Protein AF-A0A6H1WRU4-F1 (afdb_monomer)

Radius of gyration: 19.94 Å; Cα contacts (8 Å, |Δi|>4): 200; chains: 1; bounding box: 62×53×52 Å

Mean predicted aligned error: 9.1 Å

pLDDT: mean 79.12, std 14.61, range [34.59, 95.62]

Secondary structure (DSSP, 8-state):
-----HHHHHHHHHHHTHHHHHHTTS-HHHHHHHHHHHHHHHHHHHHHHHHTTSS---HHHHHHHHHHHHHHHHHHHHHHHHTTSS-HHHHHHHHHHHHHHHHHHHTT------THHHHHHHHHHHHHHHHHHHHHHS-HHHHHHHHHHHHHHHHHHHHHHHHHHHHHHHTT--HHHHHHHHHHHHHHHHHHHHGGG-STTTHHHHHIIIIIHHHHHHHHHHTTS-S-S------------

Nearest PDB structures (foldseek):
  5oge-assembly3_C  TM=2.142E-01  e=5.888E+00  Saccharomyces cerevisiae S288C
  5oge-assembly1_A  TM=2.089E-01  e=6.445E+00  Saccharomyces cerevisiae S288C

Solvent-accessible surface area (backbone atoms only — not comparable to full-atom values): 13458 Å² total; per-residue (Å²): 133,88,78,84,48,60,47,61,54,54,53,50,43,60,70,50,54,59,50,36,60,61,27,58,79,50,58,62,69,34,37,52,47,18,40,51,52,47,50,50,53,53,52,50,50,59,51,40,61,57,49,48,77,77,46,88,68,50,77,65,43,68,54,48,48,69,29,46,53,50,28,44,58,46,46,49,53,54,47,32,32,73,73,61,44,32,55,59,67,33,50,52,53,39,50,52,48,56,51,52,56,48,52,47,52,53,75,70,55,90,68,84,90,58,72,57,59,55,54,40,50,54,48,47,58,52,43,53,41,51,34,56,48,28,61,60,77,42,58,66,68,62,17,30,55,50,17,34,52,50,35,45,52,46,23,50,46,44,50,64,50,38,48,64,53,49,56,63,58,56,58,87,58,48,73,70,53,51,49,53,51,52,62,69,44,45,64,58,53,50,32,58,68,45,42,87,72,31,74,94,53,40,65,56,34,47,51,43,58,32,45,52,56,34,49,54,49,46,55,45,54,57,75,67,53,74,93,62,97,76,86,85,84,78,84,73,75,79,83,89,135

Organism: NCBI:txid2047767

Foldseek 3Di:
DPPPALLVLLVVLLVCLCQLLVLLVDALVSLVVSLVSLVVNVVSLVVSVVVVVVDPHDPVSVLSNVLSLQLNLLLLLLSCVVVLLEDLVLSLLLLLLVLLLLVLVLPPDDADDDPLVVVLSVLSSVLSSVLSVCVNPHDSVVSNVSRHVSSNVSSVSSVVVSVSSCVRSVPPDDPVNVVVSVVSCVQLVVLSVCCVVQDPNNVVSSVCSSPVRSVVSSVSVVVPPDPDPDDDDPPDDDDDD

Sequence (241 aa):
MFRVTPNRLTFLRVLLLPLPCVLLYGGPEMKLTAVGVGSFLGLTDYLDGWLARRTRPSRLGTLLDPVADKVFVTAIYLLMVHLRYLSYLPVALILLREILVGSLRGSGRRLSVWPLARVKTAFQMAGAGLVILAFVFFDPERAWSFGSLVAWLAAALTWLSAWPYLREGLRGLSAKEALRLGIGLLPAVILLALFPSSQAFWWLPYGGLVFYFPLTLLASLLRRLPDSPDGPGVVSGPEDC

InterPro domains:
  IPR000462 CDP-alcohol phosphatidyltransferase [PF01066] (4-159)
  IPR043130 CDP-alcohol phosphatidyltransferase, transmembrane domain [G3DSA:1.20.120.1760] (1-172)
  IPR048254 CDP-alcohol phosphatidyltransferase, conserved site [PS00379] (48-69)
  IPR050324 CDP-alcohol phosphatidyltransferase class-I [PTHR14269] (5-168)

Structure (mmCIF, N/CA/C/O backbone):
data_AF-A0A6H1WRU4-F1
#
_entry.id   AF-A0A6H1WRU4-F1
#
loop_
_atom_site.group_PDB
_atom_site.id
_atom_site.type_symbol
_atom_site.label_atom_id
_atom_site.label_alt_id
_atom_site.label_comp_id
_atom_site.label_asym_id
_atom_site.label_entity_id
_atom_site.label_seq_id
_atom_site.pdbx_PDB_ins_code
_atom_site.Cartn_x
_atom_site.Cartn_y
_atom_site.Cartn_z
_atom_site.occupancy
_atom_site.B_iso_or_equiv
_atom_site.auth_seq_id
_atom_site.auth_comp_id
_atom_site.auth_asym_id
_atom_site.auth_atom_id
_atom_site.pdbx_PDB_model_num
ATOM 1 N N . MET A 1 1 ? -29.012 8.010 -18.527 1.00 34.59 1 MET A N 1
ATOM 2 C CA . MET A 1 1 ? -28.484 8.970 -17.529 1.00 34.59 1 MET A CA 1
ATOM 3 C C . MET A 1 1 ? -27.708 8.191 -16.464 1.00 34.59 1 MET A C 1
ATOM 5 O O . MET A 1 1 ? -28.303 7.684 -15.521 1.00 34.59 1 MET A O 1
ATOM 9 N N . PHE A 1 2 ? -26.399 7.986 -16.653 1.00 36.06 2 PHE A N 1
ATOM 10 C CA . PHE A 1 2 ? -25.566 7.233 -15.707 1.0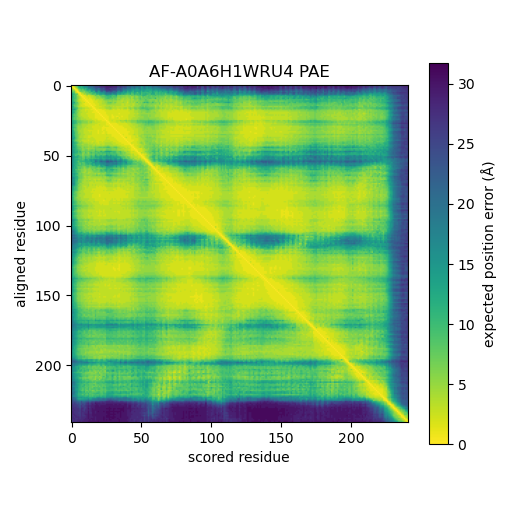0 36.06 2 PHE A CA 1
ATOM 11 C C . PHE A 1 2 ? -25.339 8.072 -14.445 1.00 36.06 2 PHE A C 1
ATOM 13 O O . PHE A 1 2 ? -24.403 8.861 -14.373 1.00 36.06 2 PHE A O 1
ATOM 20 N N . ARG A 1 3 ? -26.213 7.936 -13.441 1.00 38.47 3 ARG A N 1
ATOM 21 C CA . ARG A 1 3 ? -25.919 8.454 -12.100 1.00 38.47 3 ARG A CA 1
ATOM 22 C C . ARG A 1 3 ? -24.821 7.582 -11.502 1.00 38.47 3 ARG A C 1
ATOM 24 O O . ARG A 1 3 ? -25.066 6.467 -11.046 1.00 38.47 3 ARG A O 1
ATOM 31 N N . VAL A 1 4 ? -23.597 8.080 -11.586 1.00 51.19 4 VAL A N 1
ATOM 32 C CA . VAL A 1 4 ? -22.415 7.495 -10.968 1.00 51.19 4 VAL A CA 1
ATOM 33 C C . VAL A 1 4 ? -22.580 7.614 -9.447 1.00 51.19 4 VAL A C 1
ATOM 35 O O . VAL A 1 4 ? -22.336 8.658 -8.855 1.00 51.19 4 VAL A O 1
ATOM 38 N N . THR A 1 5 ? -23.113 6.571 -8.811 1.00 56.75 5 THR A N 1
ATOM 39 C CA . THR A 1 5 ? -23.167 6.461 -7.345 1.00 56.75 5 THR A CA 1
ATOM 40 C C . THR A 1 5 ? -21.803 6.018 -6.806 1.00 56.75 5 THR A C 1
ATOM 42 O O . THR A 1 5 ? -21.247 5.091 -7.401 1.00 56.75 5 THR A O 1
ATOM 45 N N . PRO A 1 6 ? -21.324 6.554 -5.662 1.00 57.38 6 PRO A N 1
ATOM 46 C CA . PRO A 1 6 ? -20.023 6.215 -5.061 1.00 57.38 6 PRO A CA 1
ATOM 47 C C . PRO A 1 6 ? -19.750 4.706 -4.989 1.00 57.38 6 PRO A C 1
ATOM 49 O O . PRO A 1 6 ? -18.671 4.236 -5.319 1.00 57.38 6 PRO A O 1
ATOM 52 N N . ASN A 1 7 ? -20.786 3.914 -4.692 1.00 64.50 7 ASN A N 1
ATOM 53 C CA . ASN A 1 7 ? -20.670 2.459 -4.614 1.00 64.50 7 ASN A CA 1
ATOM 54 C C . ASN A 1 7 ? -20.174 1.812 -5.919 1.00 64.50 7 ASN A C 1
ATOM 56 O O . ASN A 1 7 ? -19.423 0.847 -5.866 1.00 64.50 7 ASN A O 1
ATOM 60 N N . ARG A 1 8 ? -20.599 2.301 -7.094 1.00 67.19 8 ARG A N 1
ATOM 61 C CA . ARG A 1 8 ? -20.243 1.674 -8.379 1.00 67.19 8 ARG A CA 1
ATOM 62 C C . ARG A 1 8 ? -18.757 1.836 -8.687 1.00 67.19 8 ARG A C 1
ATOM 64 O O . ARG A 1 8 ? -18.179 0.918 -9.256 1.00 67.19 8 ARG A O 1
ATOM 71 N N . LEU A 1 9 ? -18.144 2.951 -8.284 1.00 67.50 9 LEU A N 1
ATOM 72 C CA . LEU A 1 9 ? -16.705 3.143 -8.445 1.00 67.50 9 LEU A CA 1
ATOM 73 C C . LEU A 1 9 ? -15.904 2.314 -7.446 1.00 67.50 9 LEU A C 1
ATOM 75 O O . LEU A 1 9 ? -14.916 1.712 -7.851 1.00 67.50 9 LEU A O 1
ATOM 79 N N . THR A 1 10 ? -16.351 2.191 -6.191 1.00 68.88 10 THR A N 1
ATOM 80 C CA . THR A 1 10 ? -15.707 1.290 -5.219 1.00 68.88 10 THR A CA 1
ATOM 81 C C . THR A 1 10 ? -15.742 -0.162 -5.707 1.00 68.88 10 THR A C 1
ATOM 83 O O . THR A 1 10 ? -14.720 -0.843 -5.686 1.00 68.88 10 THR A O 1
ATOM 86 N N . PHE A 1 11 ? -16.886 -0.633 -6.223 1.00 72.25 11 PHE A N 1
ATOM 87 C CA . PHE A 1 11 ? -17.003 -1.974 -6.811 1.00 72.25 11 PHE A CA 1
ATOM 88 C C . PHE A 1 11 ? -16.111 -2.151 -8.043 1.00 72.25 11 PHE A C 1
ATOM 90 O O . PHE A 1 11 ? -15.414 -3.159 -8.156 1.00 72.25 11 PHE A O 1
ATOM 97 N N . LEU A 1 12 ? -16.098 -1.165 -8.944 1.00 76.06 12 LEU A N 1
ATOM 98 C CA . LEU A 1 12 ? -15.219 -1.176 -10.109 1.00 76.06 12 LEU A CA 1
ATOM 99 C C . LEU A 1 12 ? -13.744 -1.204 -9.690 1.00 76.06 12 LEU A C 1
ATOM 101 O O . LEU A 1 12 ? -12.964 -1.947 -10.277 1.00 76.06 12 LEU A O 1
ATOM 105 N N . ARG A 1 13 ? -13.363 -0.454 -8.650 1.00 76.12 13 ARG A N 1
ATOM 106 C CA . ARG A 1 13 ? -12.000 -0.453 -8.116 1.00 76.12 13 ARG A CA 1
ATOM 107 C C . ARG A 1 13 ? -11.627 -1.822 -7.590 1.00 76.12 13 ARG A C 1
ATOM 109 O O . ARG A 1 13 ? -10.598 -2.330 -8.002 1.00 76.12 13 ARG A O 1
ATOM 116 N N . VAL A 1 14 ? -12.459 -2.430 -6.746 1.00 76.19 14 VAL A N 1
ATOM 117 C CA . VAL A 1 14 ? -12.216 -3.786 -6.225 1.00 76.19 14 VAL A CA 1
ATOM 118 C C . VAL A 1 14 ? -12.029 -4.789 -7.365 1.00 76.19 14 VAL A C 1
ATOM 120 O O . VAL A 1 14 ? -11.135 -5.628 -7.292 1.00 76.19 14 VAL A O 1
ATOM 123 N N . LEU A 1 15 ? -12.819 -4.673 -8.436 1.00 81.69 15 LEU A N 1
ATOM 124 C CA . LEU A 1 15 ? -12.710 -5.545 -9.604 1.00 81.69 15 LEU A CA 1
ATOM 125 C C . LEU A 1 15 ? -11.434 -5.296 -10.428 1.00 81.69 15 LEU A C 1
ATOM 127 O O . LEU A 1 15 ? -10.836 -6.246 -10.923 1.00 81.69 15 LEU A O 1
ATOM 131 N N . LEU A 1 16 ? -11.016 -4.036 -10.581 1.00 83.50 16 LEU A N 1
ATOM 132 C CA . LEU A 1 16 ? -9.841 -3.641 -11.371 1.00 83.50 16 LEU A CA 1
ATOM 133 C C . LEU A 1 16 ? -8.523 -3.691 -10.585 1.00 83.50 16 LEU A C 1
ATOM 135 O O . LEU A 1 16 ? -7.452 -3.639 -11.180 1.00 83.50 16 LEU A O 1
ATOM 139 N N . LEU A 1 17 ? -8.576 -3.811 -9.264 1.00 81.81 17 LEU A N 1
ATOM 140 C CA . LEU A 1 17 ? -7.427 -3.861 -8.358 1.00 81.81 17 LEU A CA 1
ATOM 141 C C . LEU A 1 17 ? -6.390 -4.952 -8.716 1.00 81.81 17 LEU A C 1
ATOM 143 O O . LEU A 1 17 ? -5.193 -4.665 -8.633 1.00 81.81 17 LEU A O 1
ATOM 147 N N . PRO A 1 18 ? -6.776 -6.161 -9.180 1.00 85.25 18 PRO A N 1
ATOM 148 C CA . PRO A 1 18 ? -5.816 -7.169 -9.636 1.00 85.25 18 PRO A CA 1
ATOM 149 C C . PRO A 1 18 ? -5.104 -6.809 -10.949 1.00 85.25 18 PRO A C 1
ATOM 151 O O . PRO A 1 18 ? -4.026 -7.336 -11.219 1.00 85.25 18 PRO A O 1
ATOM 154 N N . LEU A 1 19 ? -5.670 -5.919 -11.773 1.00 89.44 19 LEU A N 1
ATOM 155 C CA . LEU A 1 19 ? -5.162 -5.634 -13.118 1.00 89.44 19 LEU A CA 1
ATOM 156 C C . LEU A 1 19 ? -3.743 -5.030 -13.105 1.00 89.44 19 LEU A C 1
ATOM 158 O O . LEU A 1 19 ? -2.879 -5.591 -13.782 1.00 89.44 19 LEU A O 1
ATOM 162 N N . PRO A 1 20 ? -3.429 -3.977 -12.315 1.00 88.50 20 PRO A N 1
ATOM 163 C CA . PRO A 1 20 ? -2.055 -3.500 -12.166 1.00 88.50 20 PRO A CA 1
ATOM 164 C C . PRO A 1 20 ? -1.076 -4.600 -11.745 1.00 88.50 20 PRO A C 1
ATOM 166 O O . PRO A 1 20 ? 0.043 -4.630 -12.242 1.00 88.50 20 PRO A O 1
ATOM 169 N N . CYS A 1 21 ? -1.497 -5.528 -10.878 1.00 89.44 21 CYS A N 1
ATOM 170 C CA . CYS A 1 21 ? -0.642 -6.616 -10.403 1.00 89.44 21 CYS A CA 1
ATOM 171 C C . CYS A 1 21 ? -0.269 -7.580 -11.539 1.00 89.44 21 CYS A C 1
ATOM 173 O O . CYS A 1 21 ? 0.897 -7.931 -11.693 1.00 89.44 21 CYS A O 1
ATOM 175 N N . VAL A 1 22 ? -1.236 -7.967 -12.375 1.00 90.81 22 VAL A N 1
ATOM 176 C CA . VAL A 1 22 ? -0.977 -8.838 -13.534 1.00 90.81 22 VAL A CA 1
ATOM 177 C C . VAL A 1 22 ? -0.075 -8.140 -14.555 1.00 90.81 22 VAL A C 1
ATOM 179 O O . VAL A 1 22 ? 0.862 -8.747 -15.071 1.00 90.81 22 VAL A O 1
ATOM 182 N N . LEU A 1 23 ? -0.307 -6.850 -14.807 1.00 93.19 23 LEU A N 1
ATOM 183 C CA . LEU A 1 23 ? 0.469 -6.074 -15.776 1.00 93.19 23 LEU A CA 1
ATOM 184 C C . LEU A 1 23 ? 1.960 -5.948 -15.407 1.00 93.19 23 LEU A C 1
ATOM 186 O O . LEU A 1 23 ? 2.796 -5.833 -16.303 1.00 93.19 23 LEU A O 1
ATOM 190 N N . LEU A 1 24 ? 2.316 -6.017 -14.118 1.00 93.06 24 LEU A N 1
ATOM 191 C CA . LEU A 1 24 ? 3.713 -5.929 -13.670 1.00 93.06 24 LEU A CA 1
ATOM 192 C C . LEU A 1 24 ? 4.600 -7.104 -14.100 1.00 93.06 24 LEU A C 1
ATOM 194 O O . LEU A 1 24 ? 5.820 -6.932 -14.152 1.00 93.06 24 LEU A O 1
ATOM 198 N N . TYR A 1 25 ? 4.015 -8.259 -14.429 1.00 92.25 25 TYR A N 1
ATOM 199 C CA . TYR A 1 25 ? 4.748 -9.408 -14.978 1.00 92.25 25 TYR A CA 1
ATOM 200 C C . TYR A 1 25 ? 5.138 -9.224 -16.451 1.00 92.25 25 TYR A C 1
ATOM 202 O O . TYR A 1 25 ? 5.902 -10.018 -16.995 1.00 92.25 25 TYR A O 1
ATOM 210 N N . GLY A 1 26 ? 4.600 -8.195 -17.104 1.00 92.12 26 GLY A N 1
ATOM 211 C CA . GLY A 1 26 ? 4.842 -7.912 -18.506 1.00 92.12 26 GLY A CA 1
ATOM 212 C C . GLY A 1 26 ? 6.117 -7.121 -18.798 1.00 92.12 26 GLY A C 1
ATOM 213 O O . GLY A 1 26 ? 6.912 -6.774 -17.920 1.00 92.12 26 GLY A O 1
ATOM 214 N N . GLY A 1 27 ? 6.278 -6.793 -20.081 1.00 92.62 27 GLY A N 1
ATOM 215 C CA . GLY A 1 27 ? 7.339 -5.914 -20.567 1.00 92.62 27 GLY A CA 1
ATOM 216 C C . GLY A 1 27 ? 7.157 -4.441 -20.162 1.00 92.62 27 GLY A C 1
ATOM 217 O O . GLY A 1 27 ? 6.186 -4.086 -19.487 1.00 92.62 27 GLY A O 1
ATOM 218 N N . PRO A 1 28 ? 8.073 -3.554 -20.589 1.00 92.38 28 PRO A N 1
ATOM 219 C CA . PRO A 1 28 ? 8.054 -2.129 -20.242 1.00 92.38 28 PRO A CA 1
ATOM 220 C C . PRO A 1 28 ? 6.711 -1.428 -20.510 1.00 92.38 28 PRO A C 1
ATOM 222 O O . PRO A 1 28 ? 6.215 -0.708 -19.648 1.00 92.38 28 PRO A O 1
ATOM 225 N N . GLU A 1 29 ? 6.071 -1.697 -21.651 1.00 94.25 29 GLU A N 1
ATOM 226 C CA . GLU A 1 29 ? 4.768 -1.112 -22.014 1.00 94.25 29 GLU A CA 1
ATOM 227 C C . GLU A 1 29 ? 3.645 -1.523 -21.050 1.00 94.25 29 GLU A C 1
ATOM 229 O O . GLU A 1 29 ? 2.812 -0.706 -20.647 1.00 94.25 29 GLU A O 1
ATOM 234 N N . MET A 1 30 ? 3.648 -2.784 -20.609 1.00 94.75 30 MET A N 1
ATOM 235 C CA . MET A 1 30 ? 2.682 -3.280 -19.630 1.00 94.75 30 MET A CA 1
ATOM 236 C C . MET A 1 30 ? 2.929 -2.658 -18.254 1.00 94.75 30 MET A C 1
ATOM 238 O O . MET A 1 30 ? 1.970 -2.300 -17.576 1.00 94.75 30 MET A O 1
ATOM 242 N N . LYS A 1 31 ? 4.190 -2.435 -17.861 1.00 93.94 31 LYS A N 1
ATOM 243 C CA . LYS A 1 31 ? 4.530 -1.730 -16.611 1.00 93.94 31 LYS A CA 1
ATOM 244 C C . LYS A 1 31 ? 4.082 -0.266 -16.642 1.00 93.94 31 LYS A C 1
ATOM 246 O O . LYS A 1 31 ? 3.525 0.213 -15.657 1.00 93.94 31 LYS A O 1
ATOM 251 N N . LEU A 1 32 ? 4.247 0.427 -17.771 1.00 94.44 32 LEU A N 1
ATOM 252 C CA . LEU A 1 32 ? 3.705 1.779 -17.964 1.00 94.44 32 LEU A CA 1
ATOM 253 C C . LEU A 1 32 ? 2.176 1.783 -17.866 1.00 94.44 32 LEU A C 1
ATOM 255 O O . LEU A 1 32 ? 1.597 2.622 -17.175 1.00 94.44 32 LEU A O 1
ATOM 259 N N . THR A 1 33 ? 1.527 0.793 -18.480 1.00 94.06 33 THR A N 1
ATOM 260 C CA . THR A 1 33 ? 0.076 0.596 -18.367 1.00 94.06 33 THR A CA 1
ATOM 261 C C . THR A 1 33 ? -0.336 0.327 -16.916 1.00 94.06 33 THR A C 1
ATOM 263 O O . THR A 1 33 ? -1.326 0.888 -16.452 1.00 94.06 33 THR A O 1
ATOM 266 N N . ALA A 1 34 ? 0.438 -0.459 -16.160 1.00 93.00 34 ALA A N 1
ATOM 267 C CA . ALA A 1 34 ? 0.191 -0.723 -14.743 1.00 93.00 34 ALA A CA 1
ATOM 268 C C . ALA A 1 34 ? 0.231 0.567 -13.912 1.00 93.00 34 ALA A C 1
ATOM 270 O O . ALA A 1 34 ? -0.646 0.781 -13.074 1.00 93.00 34 ALA A O 1
ATOM 271 N N . VAL A 1 35 ? 1.206 1.447 -14.173 1.00 93.38 35 VAL A N 1
ATOM 272 C CA . VAL A 1 35 ? 1.303 2.766 -13.526 1.00 93.38 35 VAL A CA 1
ATOM 273 C C . VAL A 1 35 ? 0.118 3.649 -13.908 1.00 93.38 35 VAL A C 1
ATOM 275 O O . VAL A 1 35 ? -0.472 4.277 -13.028 1.00 93.38 35 VAL A O 1
ATOM 278 N N . GLY A 1 36 ? -0.270 3.670 -15.186 1.00 92.81 36 GLY A N 1
ATOM 279 C CA . GLY A 1 36 ? -1.432 4.419 -15.665 1.00 92.81 36 GLY A CA 1
ATOM 280 C C . GLY A 1 36 ? -2.734 3.966 -15.000 1.00 92.81 36 GLY A C 1
ATOM 281 O O . GLY A 1 36 ? -3.445 4.783 -14.415 1.00 92.81 36 GLY A O 1
ATOM 282 N N . VAL A 1 37 ? -3.011 2.659 -15.011 1.00 90.69 37 VAL A N 1
ATOM 283 C CA . VAL A 1 37 ? -4.198 2.075 -14.366 1.00 90.69 37 VAL A CA 1
ATOM 284 C C . VAL A 1 37 ? -4.157 2.301 -12.856 1.00 90.69 37 VAL A C 1
ATOM 286 O O . VAL A 1 37 ? -5.143 2.761 -12.287 1.00 90.69 37 VAL A O 1
ATOM 289 N N . GLY A 1 38 ? -3.028 2.039 -12.193 1.00 87.12 38 GLY A N 1
ATOM 290 C CA . GLY A 1 38 ? -2.878 2.257 -10.751 1.00 87.12 38 GLY A CA 1
ATOM 291 C C . GLY A 1 38 ? -3.112 3.716 -10.347 1.00 87.12 38 GLY A C 1
ATOM 292 O O . GLY A 1 38 ? -3.842 3.984 -9.393 1.00 87.12 38 GLY A O 1
ATOM 293 N N . SER A 1 39 ? -2.569 4.663 -11.118 1.00 88.25 39 SER A N 1
ATOM 294 C CA . SER A 1 39 ? -2.775 6.101 -10.899 1.00 88.25 39 SER A CA 1
ATOM 295 C C . SER A 1 39 ? -4.235 6.499 -11.113 1.00 88.25 39 SER A C 1
ATOM 297 O O . SER A 1 39 ? -4.792 7.251 -10.315 1.00 88.25 39 SER A O 1
ATOM 299 N N . PHE A 1 40 ? -4.881 5.956 -12.148 1.00 87.44 40 PHE A N 1
ATOM 300 C CA . PHE A 1 40 ? -6.301 6.175 -12.411 1.00 87.44 40 PHE A CA 1
ATOM 301 C C . PHE A 1 40 ? -7.184 5.647 -11.268 1.00 87.44 40 PHE A C 1
ATOM 303 O O . PHE A 1 40 ? -8.085 6.353 -10.809 1.00 87.44 40 PHE A O 1
ATOM 310 N N . LEU A 1 41 ? -6.903 4.444 -10.755 1.00 84.25 41 LEU A N 1
ATOM 311 C CA . LEU A 1 41 ? -7.634 3.860 -9.626 1.00 84.25 41 LEU A CA 1
ATOM 312 C C . LEU A 1 41 ? -7.474 4.689 -8.343 1.00 84.25 41 LEU A C 1
ATOM 314 O O . LEU A 1 41 ? -8.467 4.912 -7.647 1.00 84.25 41 LEU A O 1
ATOM 318 N N . GLY A 1 42 ? -6.262 5.181 -8.058 1.00 78.88 42 GLY A N 1
ATOM 319 C CA . GLY A 1 42 ? -5.997 6.062 -6.915 1.00 78.88 42 GLY A CA 1
ATOM 320 C C . GLY A 1 42 ? -6.652 7.442 -7.049 1.00 78.88 42 GLY A C 1
ATOM 321 O O . GLY A 1 42 ? -7.225 7.955 -6.089 1.00 78.88 42 GLY A O 1
ATOM 322 N N . LEU A 1 43 ? -6.651 8.033 -8.248 1.00 80.88 43 LEU A N 1
ATOM 323 C CA . LEU A 1 43 ? -7.340 9.304 -8.495 1.00 80.88 43 LEU A CA 1
ATOM 324 C C . LEU A 1 43 ? -8.860 9.161 -8.344 1.00 80.88 43 LEU A C 1
ATOM 326 O O . LEU A 1 43 ? -9.523 10.047 -7.804 1.00 80.88 43 LEU A O 1
ATOM 330 N N . THR A 1 44 ? -9.402 8.024 -8.780 1.00 76.62 44 THR A N 1
ATOM 331 C CA . THR A 1 44 ? -10.824 7.703 -8.631 1.00 76.62 44 THR A CA 1
ATOM 332 C C . THR A 1 44 ? -11.235 7.658 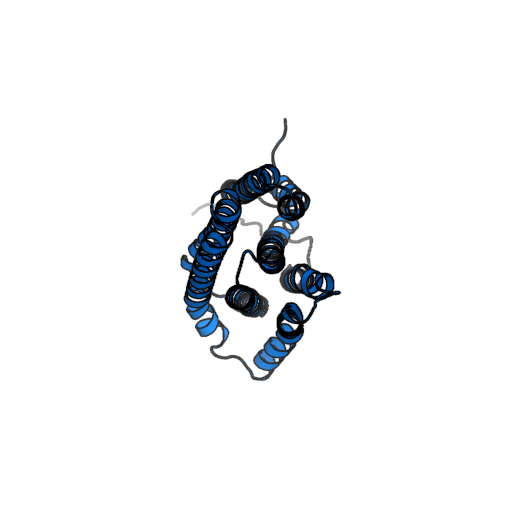-7.154 1.00 76.62 44 THR A C 1
ATOM 334 O O . THR A 1 44 ? -12.308 8.149 -6.818 1.00 76.62 44 THR A O 1
ATOM 337 N N . ASP A 1 45 ? -10.370 7.166 -6.257 1.00 72.56 45 ASP A N 1
ATOM 338 C CA . ASP A 1 45 ? -10.613 7.179 -4.801 1.00 72.56 45 ASP A CA 1
ATOM 339 C C . ASP A 1 45 ? -10.732 8.583 -4.232 1.00 72.56 45 ASP A C 1
ATOM 341 O O . ASP A 1 45 ? -11.681 8.922 -3.519 1.00 72.56 45 ASP A O 1
ATOM 345 N N . TYR A 1 46 ? -9.800 9.442 -4.624 1.00 71.12 46 TYR A N 1
ATOM 346 C CA . TYR A 1 46 ? -9.822 10.828 -4.199 1.00 71.12 46 TYR A CA 1
ATOM 347 C C . TYR A 1 46 ? -11.107 11.546 -4.648 1.00 71.12 46 TYR A C 1
ATOM 349 O O . TYR A 1 46 ? -11.711 12.302 -3.874 1.00 71.12 46 TYR A O 1
ATOM 357 N N . LEU A 1 47 ? -11.546 11.285 -5.885 1.00 69.50 47 LEU A N 1
ATOM 358 C CA . LEU A 1 47 ? -12.775 11.847 -6.447 1.00 69.50 47 LEU A CA 1
ATOM 359 C C . LEU A 1 47 ? -14.033 11.290 -5.762 1.00 69.50 47 LEU A C 1
ATOM 361 O O . LEU A 1 47 ? -14.936 12.068 -5.440 1.00 69.50 47 LEU A O 1
ATOM 365 N N . ASP A 1 48 ? -14.074 9.993 -5.455 1.00 66.31 48 ASP A N 1
ATOM 366 C CA . ASP A 1 48 ? -15.171 9.373 -4.703 1.00 66.31 48 ASP A CA 1
ATOM 367 C C . ASP A 1 48 ? -15.282 9.947 -3.294 1.00 66.31 48 ASP A C 1
ATOM 369 O O . ASP A 1 48 ? -16.376 10.303 -2.855 1.00 66.31 48 ASP A O 1
ATOM 373 N N . GLY A 1 49 ? -14.155 10.132 -2.605 1.00 64.75 49 GLY A N 1
ATOM 374 C CA . GLY A 1 49 ? -14.121 10.767 -1.291 1.00 64.75 49 GLY A CA 1
ATOM 375 C C . GLY A 1 49 ? -14.621 12.215 -1.320 1.00 64.75 49 GLY A C 1
ATOM 376 O O . GLY A 1 49 ? -15.183 12.702 -0.333 1.00 64.75 49 GLY A O 1
ATOM 377 N N . TRP A 1 50 ? -14.455 12.919 -2.443 1.00 66.62 50 TRP A N 1
ATOM 378 C CA . TRP A 1 50 ? -15.028 14.250 -2.652 1.00 66.62 50 TRP A CA 1
ATOM 379 C C . TRP A 1 50 ? -16.535 14.205 -2.931 1.00 66.62 50 TRP A C 1
ATOM 381 O O . TRP A 1 50 ? -17.280 15.002 -2.352 1.00 66.62 50 TRP A O 1
ATOM 391 N N . LEU A 1 51 ? -17.001 13.250 -3.738 1.00 63.94 51 LEU A N 1
ATOM 392 C CA . LEU A 1 51 ? -18.415 13.092 -4.087 1.00 63.94 51 LEU A CA 1
ATOM 393 C C . LEU A 1 51 ? -19.256 12.518 -2.931 1.00 63.94 51 LEU A C 1
ATOM 395 O O . LEU A 1 51 ? -20.410 12.913 -2.742 1.00 63.94 51 LEU A O 1
ATOM 399 N N . ALA A 1 52 ? -18.674 11.649 -2.104 1.00 61.06 52 ALA A N 1
ATOM 400 C CA . ALA A 1 52 ? -19.296 11.077 -0.909 1.00 61.06 52 ALA A CA 1
ATOM 401 C C . ALA A 1 52 ? -19.559 12.126 0.184 1.00 61.06 52 ALA A C 1
ATOM 403 O O . ALA A 1 52 ? -20.462 11.957 0.994 1.00 61.06 52 ALA A O 1
ATOM 404 N N . ARG A 1 53 ? -18.844 13.263 0.182 1.00 63.34 53 ARG A N 1
ATOM 405 C CA . ARG A 1 53 ? -19.181 14.410 1.052 1.00 63.34 53 ARG A CA 1
ATOM 406 C C . ARG A 1 53 ? -20.455 15.141 0.613 1.00 63.34 53 ARG A C 1
ATOM 408 O O . ARG A 1 53 ? -20.974 15.953 1.370 1.00 63.34 53 ARG A O 1
ATOM 415 N N . ARG A 1 54 ? -20.949 14.870 -0.599 1.00 63.72 54 ARG A N 1
ATOM 416 C CA . ARG A 1 54 ? -22.123 15.516 -1.211 1.00 63.72 54 ARG A CA 1
ATOM 417 C C . ARG A 1 54 ? -23.283 14.545 -1.466 1.00 63.72 54 ARG A C 1
ATOM 419 O O . ARG A 1 54 ? -24.331 14.968 -1.941 1.00 63.72 54 ARG A O 1
ATOM 426 N N . THR A 1 55 ? -23.117 13.254 -1.170 1.00 64.94 55 THR A N 1
ATOM 427 C CA . THR A 1 55 ? -24.105 12.191 -1.428 1.00 64.94 55 THR A CA 1
ATOM 428 C C . THR A 1 55 ? -24.152 11.199 -0.259 1.00 64.94 55 THR A C 1
ATOM 430 O O . THR A 1 55 ? -23.190 11.099 0.488 1.00 64.94 55 THR A O 1
ATOM 433 N N . ARG A 1 56 ? -25.257 10.462 -0.058 1.00 68.88 56 ARG A N 1
ATOM 434 C CA . ARG A 1 56 ? -25.322 9.388 0.958 1.00 68.88 56 ARG A CA 1
ATOM 435 C C . ARG A 1 56 ? -24.711 8.092 0.390 1.00 68.88 56 ARG A C 1
ATOM 437 O O . ARG A 1 56 ? -25.350 7.486 -0.474 1.00 68.88 56 ARG A O 1
ATOM 444 N N . PRO A 1 57 ? -23.518 7.643 0.829 1.00 66.44 57 PRO A N 1
ATOM 445 C CA . PRO A 1 57 ? -22.971 6.351 0.413 1.00 66.44 57 PRO A CA 1
ATOM 446 C C . PRO A 1 57 ? -23.774 5.191 1.026 1.00 66.44 57 PRO A C 1
ATOM 448 O O . PRO A 1 57 ? -24.421 5.351 2.064 1.00 66.44 57 PRO A O 1
ATOM 451 N N . SER A 1 58 ? -23.741 4.006 0.403 1.00 68.88 58 SER A N 1
ATOM 452 C CA . SER A 1 58 ? -24.350 2.824 1.035 1.00 68.88 58 SER A CA 1
ATOM 453 C C . SER A 1 58 ? -23.518 2.351 2.225 1.00 68.88 58 SER A C 1
ATOM 455 O O . SER A 1 58 ? -22.294 2.473 2.217 1.00 68.88 58 SER A O 1
ATOM 457 N N . ARG A 1 59 ? -24.174 1.737 3.220 1.00 69.94 59 ARG A N 1
ATOM 458 C CA . ARG A 1 59 ? -23.494 1.137 4.382 1.00 69.94 59 ARG A CA 1
ATOM 459 C C . ARG A 1 59 ? -22.421 0.125 3.959 1.00 69.94 59 ARG A C 1
ATOM 461 O O . ARG A 1 59 ? -21.337 0.128 4.524 1.00 69.94 59 ARG A O 1
ATOM 468 N N . LEU A 1 60 ? -22.705 -0.694 2.941 1.00 66.62 60 LEU A N 1
ATOM 469 C CA . LEU A 1 60 ? -21.771 -1.704 2.433 1.00 66.62 60 LEU A CA 1
ATOM 470 C C . LEU A 1 60 ? -20.575 -1.084 1.699 1.00 66.62 60 LEU A C 1
ATOM 472 O O . LEU A 1 60 ? -19.445 -1.483 1.954 1.00 66.62 60 LEU A O 1
ATOM 476 N N . GLY A 1 61 ? -20.797 -0.084 0.841 1.00 67.75 61 GLY A N 1
ATOM 477 C CA . GLY A 1 61 ? -19.716 0.598 0.120 1.00 67.75 61 GLY A CA 1
ATOM 478 C C . GLY A 1 61 ? -18.706 1.252 1.066 1.00 67.75 61 GLY A C 1
ATOM 479 O O . GLY A 1 61 ? -17.508 1.037 0.926 1.00 67.75 61 GLY A O 1
ATOM 480 N N . THR A 1 62 ? -19.192 1.946 2.100 1.00 69.75 62 THR A N 1
ATOM 481 C CA . THR A 1 62 ? -18.341 2.581 3.124 1.00 69.75 62 THR A CA 1
ATOM 482 C C . THR A 1 62 ? -17.508 1.574 3.924 1.00 69.75 62 THR A C 1
ATOM 484 O O . THR A 1 62 ? -16.435 1.911 4.417 1.00 69.75 62 THR A O 1
ATOM 487 N N . LEU A 1 63 ? -17.989 0.337 4.079 1.00 70.06 63 LEU A N 1
ATOM 488 C CA . LEU A 1 63 ? -17.259 -0.726 4.773 1.00 70.06 63 LEU A CA 1
ATOM 489 C C . LEU A 1 63 ? -16.227 -1.417 3.883 1.00 70.06 63 LEU A C 1
ATOM 491 O O . LEU A 1 63 ? -15.156 -1.780 4.366 1.00 70.06 63 LEU A O 1
ATOM 495 N N . LEU A 1 64 ? -16.551 -1.611 2.603 1.00 71.00 64 LEU A N 1
ATOM 496 C CA . LEU A 1 64 ? -15.662 -2.256 1.637 1.00 71.00 64 LEU A CA 1
ATOM 497 C C . LEU A 1 64 ? -14.481 -1.363 1.245 1.00 71.00 64 LEU A C 1
ATOM 499 O O . LEU A 1 64 ? -13.411 -1.882 0.943 1.00 71.00 64 LEU A O 1
ATOM 503 N N . ASP A 1 65 ? -14.648 -0.045 1.295 1.00 72.62 65 ASP A N 1
ATOM 504 C CA . ASP A 1 65 ? -13.647 0.919 0.838 1.00 72.62 65 ASP A CA 1
ATOM 505 C C . ASP A 1 65 ? -12.305 0.845 1.621 1.00 72.62 65 ASP A C 1
ATOM 507 O O . ASP A 1 65 ? -11.270 0.573 1.004 1.00 72.62 65 ASP A O 1
ATOM 511 N N . PRO A 1 66 ? -12.272 0.880 2.974 1.00 73.12 66 PRO A N 1
ATOM 512 C CA . PRO A 1 66 ? -11.028 0.701 3.737 1.00 73.12 66 PRO A CA 1
ATOM 513 C C . PRO A 1 66 ? -10.405 -0.698 3.626 1.00 73.12 66 PRO A C 1
ATOM 515 O O . PRO A 1 66 ? -9.227 -0.883 3.940 1.00 73.12 66 PRO A O 1
ATOM 518 N N . VAL A 1 67 ? -11.207 -1.704 3.270 1.00 75.44 67 VAL A N 1
ATOM 519 C CA . VAL A 1 67 ? -10.753 -3.089 3.088 1.00 75.44 67 VAL A CA 1
ATOM 520 C C . VAL A 1 67 ? -10.051 -3.206 1.740 1.00 75.44 67 VAL A C 1
ATOM 522 O O . VAL A 1 67 ? -8.928 -3.702 1.687 1.00 75.44 67 VAL A O 1
ATOM 525 N N . ALA A 1 68 ? -10.671 -2.688 0.679 1.00 76.75 68 ALA A N 1
ATOM 526 C CA . ALA A 1 68 ? -10.127 -2.671 -0.672 1.00 76.75 68 ALA A CA 1
ATOM 527 C C . ALA A 1 68 ? -8.781 -1.938 -0.748 1.00 76.75 68 ALA A C 1
ATOM 529 O O . ALA A 1 68 ? -7.837 -2.466 -1.333 1.00 76.75 68 ALA A O 1
ATOM 530 N N . ASP A 1 69 ? -8.666 -0.774 -0.102 1.00 76.56 69 ASP A N 1
ATOM 531 C CA . ASP A 1 69 ? -7.415 -0.003 -0.048 1.00 76.56 69 ASP A CA 1
ATOM 532 C C . ASP A 1 69 ? -6.258 -0.832 0.540 1.00 76.56 69 ASP A C 1
ATOM 534 O O . ASP A 1 69 ? -5.185 -0.967 -0.052 1.00 76.56 69 ASP A O 1
ATOM 538 N N . LYS A 1 70 ? -6.511 -1.514 1.662 1.00 82.06 70 LYS A N 1
ATOM 539 C CA . LYS A 1 70 ? -5.513 -2.374 2.315 1.00 82.06 70 LYS A CA 1
ATOM 540 C C . LYS A 1 70 ? -5.148 -3.603 1.495 1.00 82.06 70 LYS A C 1
ATOM 542 O O . LYS A 1 70 ? -3.974 -3.977 1.474 1.00 82.06 70 LYS A O 1
ATOM 547 N N . VAL A 1 71 ? -6.128 -4.228 0.836 1.00 84.38 71 VAL A N 1
ATOM 548 C CA . VAL A 1 71 ? -5.887 -5.345 -0.093 1.00 84.38 71 VAL A CA 1
ATOM 549 C C . VAL A 1 71 ? -4.957 -4.875 -1.210 1.00 84.38 71 VAL A C 1
ATOM 551 O O . VAL A 1 71 ? -3.961 -5.542 -1.474 1.00 84.38 71 VAL A O 1
ATOM 554 N N . PHE A 1 72 ? -5.227 -3.712 -1.814 1.00 83.81 72 PHE A N 1
ATOM 555 C CA . PHE A 1 72 ? -4.419 -3.174 -2.910 1.00 83.81 72 PHE A CA 1
ATOM 556 C C . PHE A 1 72 ? -2.983 -2.887 -2.499 1.00 83.81 72 PHE A C 1
ATOM 558 O O . PHE A 1 72 ? -2.055 -3.413 -3.114 1.00 83.81 72 PHE A O 1
ATOM 565 N N . VAL A 1 73 ? -2.794 -2.085 -1.448 1.00 85.62 73 VAL A N 1
ATOM 566 C CA . VAL A 1 73 ? -1.455 -1.699 -0.986 1.00 85.62 73 VAL A CA 1
ATOM 567 C C . VAL A 1 73 ? -0.660 -2.938 -0.571 1.00 85.62 73 VAL A C 1
ATOM 569 O O . VAL A 1 73 ? 0.507 -3.065 -0.932 1.00 85.62 73 VAL A O 1
ATOM 572 N N . THR A 1 74 ? -1.288 -3.899 0.111 1.00 88.62 74 THR A N 1
ATOM 573 C CA . THR A 1 74 ? -0.617 -5.150 0.495 1.00 88.62 74 THR A CA 1
ATOM 574 C C . THR A 1 74 ? -0.243 -5.988 -0.729 1.00 88.62 74 THR A C 1
ATOM 576 O O . THR A 1 74 ? 0.895 -6.448 -0.833 1.00 88.62 74 THR A O 1
ATOM 579 N N . ALA A 1 75 ? -1.166 -6.149 -1.681 1.00 89.31 75 ALA A N 1
ATOM 580 C CA . ALA A 1 75 ? -0.957 -6.942 -2.889 1.00 89.31 75 ALA A CA 1
ATOM 581 C C . ALA A 1 75 ? 0.158 -6.376 -3.773 1.00 89.31 75 ALA A C 1
ATOM 583 O O . ALA A 1 75 ? 1.037 -7.134 -4.193 1.00 89.31 75 ALA A O 1
ATOM 584 N N . ILE A 1 76 ? 0.154 -5.062 -4.024 1.00 90.56 76 ILE A N 1
ATOM 585 C CA . ILE A 1 76 ? 1.136 -4.416 -4.901 1.00 90.56 76 ILE A CA 1
ATOM 586 C C . ILE A 1 76 ? 2.531 -4.431 -4.265 1.00 90.56 76 ILE A C 1
ATOM 588 O O . ILE A 1 76 ? 3.497 -4.800 -4.924 1.00 90.56 76 ILE A O 1
ATOM 592 N N . TYR A 1 77 ? 2.650 -4.126 -2.968 1.00 92.69 77 TYR A N 1
ATOM 593 C CA . TYR A 1 77 ? 3.947 -4.085 -2.292 1.00 92.69 77 TYR A CA 1
ATOM 594 C C . TYR A 1 77 ? 4.577 -5.472 -2.156 1.00 92.69 77 TYR A C 1
ATOM 596 O O . TYR A 1 77 ? 5.767 -5.627 -2.430 1.00 92.69 77 TYR A O 1
ATOM 604 N N . LEU A 1 78 ? 3.802 -6.493 -1.769 1.00 92.06 78 LEU A N 1
ATOM 605 C CA . LEU A 1 78 ? 4.319 -7.863 -1.695 1.00 92.06 78 LEU A CA 1
ATOM 606 C C . LEU A 1 78 ? 4.711 -8.392 -3.076 1.00 92.06 78 LEU A C 1
ATOM 608 O O . LEU A 1 78 ? 5.736 -9.061 -3.205 1.00 92.06 78 LEU A O 1
ATOM 612 N N . LEU A 1 79 ? 3.940 -8.050 -4.113 1.00 91.69 79 LEU A N 1
ATOM 613 C CA . LEU A 1 79 ? 4.284 -8.401 -5.485 1.00 91.69 79 LEU A CA 1
ATOM 614 C C . LEU A 1 79 ? 5.578 -7.709 -5.926 1.00 91.69 79 LEU A C 1
ATOM 616 O O . LEU A 1 79 ? 6.452 -8.347 -6.502 1.00 91.69 79 LEU A O 1
ATOM 620 N N . MET A 1 80 ? 5.755 -6.428 -5.610 1.00 93.31 80 MET A N 1
ATOM 621 C CA . MET A 1 80 ? 6.994 -5.709 -5.909 1.00 93.31 80 MET A CA 1
ATOM 622 C C . MET A 1 80 ? 8.200 -6.293 -5.162 1.00 93.31 80 MET A C 1
ATOM 624 O O . MET A 1 80 ? 9.295 -6.314 -5.717 1.00 93.31 80 MET A O 1
ATOM 628 N N . VAL A 1 81 ? 8.034 -6.817 -3.943 1.00 93.81 81 VAL A N 1
ATOM 629 C CA . VAL A 1 81 ? 9.106 -7.579 -3.275 1.00 93.81 81 VAL A CA 1
ATOM 630 C C . VAL A 1 81 ? 9.400 -8.880 -4.025 1.00 93.81 81 VAL A C 1
ATOM 632 O O . VAL A 1 81 ? 10.568 -9.204 -4.246 1.00 93.81 81 VAL A O 1
ATOM 635 N N . HIS A 1 82 ? 8.363 -9.611 -4.441 1.00 91.19 82 HIS A N 1
ATOM 636 C CA . HIS A 1 82 ? 8.511 -10.849 -5.209 1.00 91.19 82 HIS A CA 1
ATOM 637 C C . HIS A 1 82 ? 9.259 -10.616 -6.533 1.00 91.19 82 HIS A C 1
ATOM 639 O O . HIS A 1 82 ? 10.203 -11.342 -6.842 1.00 91.19 82 HIS A O 1
ATOM 645 N N . LEU A 1 83 ? 8.922 -9.540 -7.250 1.00 91.50 83 LEU A N 1
ATOM 646 C CA . LEU A 1 83 ? 9.593 -9.099 -8.480 1.00 91.50 83 LEU A CA 1
ATOM 647 C C . LEU A 1 83 ? 10.974 -8.463 -8.240 1.00 91.50 83 LEU A C 1
ATOM 649 O O . LEU A 1 83 ? 11.602 -7.997 -9.187 1.00 91.50 83 LEU A O 1
ATOM 653 N N . ARG A 1 84 ? 11.461 -8.434 -6.991 1.00 92.50 84 ARG A N 1
ATOM 654 C CA . ARG A 1 84 ? 12.737 -7.820 -6.584 1.00 92.50 84 ARG A CA 1
ATOM 655 C C . ARG A 1 84 ? 12.822 -6.317 -6.859 1.00 92.50 84 ARG A C 1
ATOM 657 O O . ARG A 1 84 ? 13.915 -5.780 -6.982 1.00 92.50 84 ARG A O 1
ATOM 664 N N . TYR A 1 85 ? 11.691 -5.618 -6.903 1.00 93.62 85 TYR A N 1
ATOM 665 C CA . TYR A 1 85 ? 11.656 -4.161 -7.048 1.00 93.62 85 TYR A CA 1
ATOM 666 C C . TYR A 1 85 ? 11.853 -3.433 -5.719 1.00 93.62 85 TYR A C 1
ATOM 668 O O . TYR A 1 85 ? 12.374 -2.320 -5.692 1.00 93.62 85 TYR A O 1
ATOM 676 N N . LEU A 1 86 ? 11.446 -4.058 -4.611 1.00 94.38 86 LEU A N 1
ATOM 677 C CA . LEU A 1 86 ? 11.562 -3.505 -3.263 1.00 94.38 86 LEU A CA 1
ATOM 678 C C . LEU A 1 86 ? 12.295 -4.467 -2.329 1.00 94.38 86 LEU A C 1
ATOM 680 O O . LEU A 1 86 ? 12.165 -5.688 -2.431 1.00 94.38 86 LEU A O 1
ATOM 684 N N . SER A 1 87 ? 13.018 -3.902 -1.363 1.00 93.38 87 SER A N 1
ATOM 685 C CA . SER A 1 87 ? 13.570 -4.670 -0.247 1.00 93.38 87 SER A CA 1
ATOM 686 C C . SER A 1 87 ? 12.452 -5.156 0.679 1.00 93.38 87 SER A C 1
ATOM 688 O O . SER A 1 87 ? 11.543 -4.402 1.020 1.00 93.38 87 SER A O 1
ATOM 690 N N . TYR A 1 88 ? 12.526 -6.415 1.112 1.00 93.19 88 TYR A N 1
ATOM 691 C CA . TYR A 1 88 ? 11.482 -7.040 1.925 1.00 93.19 88 TYR A CA 1
ATOM 692 C C . TYR A 1 88 ? 11.298 -6.368 3.295 1.00 93.19 88 TYR A C 1
ATOM 694 O O . TYR A 1 88 ? 10.171 -6.107 3.705 1.00 93.19 88 TYR A O 1
ATOM 702 N N . LEU A 1 89 ? 12.393 -6.062 3.999 1.00 93.81 89 LEU A N 1
ATOM 703 C CA . LEU A 1 89 ? 12.347 -5.542 5.371 1.00 93.81 89 LEU A CA 1
ATOM 704 C C . LEU A 1 89 ? 11.506 -4.261 5.531 1.00 93.81 89 LEU A C 1
ATOM 706 O O . LEU A 1 89 ? 10.611 -4.258 6.380 1.00 93.81 89 LEU A O 1
ATOM 710 N N . PRO A 1 90 ? 11.709 -3.186 4.740 1.00 94.38 90 PRO A N 1
ATOM 711 C CA . PRO A 1 90 ? 10.870 -1.996 4.862 1.00 94.38 90 PRO A CA 1
ATOM 712 C C . PRO A 1 90 ? 9.398 -2.277 4.526 1.00 94.38 90 PRO A C 1
ATOM 714 O O . PRO A 1 90 ? 8.510 -1.720 5.171 1.00 94.38 90 PRO A O 1
ATOM 717 N N . VAL A 1 91 ? 9.117 -3.180 3.581 1.00 93.88 91 VAL A N 1
ATOM 718 C CA . VAL A 1 91 ? 7.741 -3.587 3.254 1.00 93.88 91 VAL A CA 1
ATOM 719 C C . VAL A 1 91 ? 7.092 -4.342 4.414 1.00 93.88 91 VAL A C 1
ATOM 721 O O . VAL A 1 91 ? 5.966 -4.025 4.796 1.00 93.88 91 VAL A O 1
ATOM 724 N N . ALA A 1 92 ? 7.809 -5.270 5.045 1.00 92.75 92 ALA A N 1
ATOM 725 C CA . ALA A 1 92 ? 7.328 -5.980 6.226 1.00 92.75 92 ALA A CA 1
ATOM 726 C C . ALA A 1 92 ? 7.015 -5.018 7.384 1.00 92.75 92 ALA A C 1
ATOM 728 O O . ALA A 1 92 ? 5.981 -5.158 8.037 1.00 92.75 92 ALA A O 1
ATOM 729 N N . LEU A 1 93 ? 7.852 -3.997 7.601 1.00 93.56 93 LEU A N 1
ATOM 730 C CA . LEU A 1 93 ? 7.615 -2.958 8.610 1.00 93.56 93 LEU A CA 1
ATOM 731 C C . LEU A 1 93 ? 6.369 -2.117 8.313 1.00 93.56 93 LEU A C 1
ATOM 733 O O . LEU A 1 93 ? 5.635 -1.771 9.242 1.00 93.56 93 LEU A O 1
ATOM 737 N N . ILE A 1 94 ? 6.125 -1.789 7.042 1.00 92.12 94 ILE A N 1
ATOM 738 C CA . ILE A 1 94 ? 4.905 -1.099 6.607 1.00 92.12 94 ILE A CA 1
ATOM 739 C C . ILE A 1 94 ? 3.676 -1.953 6.939 1.00 92.12 94 ILE A C 1
ATOM 741 O O . ILE A 1 94 ? 2.766 -1.473 7.620 1.00 92.12 94 ILE A O 1
ATOM 745 N N . LEU A 1 95 ? 3.673 -3.221 6.513 1.00 91.00 95 LEU A N 1
ATOM 746 C CA . LEU A 1 95 ? 2.546 -4.136 6.714 1.00 91.00 95 LEU A CA 1
ATOM 747 C C . LEU A 1 95 ? 2.297 -4.417 8.198 1.00 91.00 95 LEU A C 1
ATOM 749 O O . LEU A 1 95 ? 1.161 -4.337 8.658 1.00 91.00 95 LEU A O 1
ATOM 753 N N . LEU A 1 96 ? 3.348 -4.659 8.982 1.00 89.88 96 LEU A N 1
ATOM 754 C CA . LEU A 1 96 ? 3.231 -4.876 10.424 1.00 89.88 96 LEU A CA 1
ATOM 755 C C . LEU A 1 96 ? 2.517 -3.705 11.111 1.00 89.88 96 LEU A C 1
ATOM 757 O O . LEU A 1 96 ? 1.617 -3.909 11.930 1.00 89.88 96 LEU A O 1
ATOM 761 N N . ARG A 1 97 ? 2.872 -2.470 10.745 1.00 88.44 97 ARG A N 1
ATOM 762 C CA . ARG A 1 97 ? 2.216 -1.267 11.265 1.00 88.44 97 ARG A CA 1
ATOM 763 C C . ARG A 1 97 ? 0.755 -1.195 10.825 1.00 88.44 97 ARG A C 1
ATOM 765 O O . ARG A 1 97 ? -0.101 -0.864 11.648 1.00 88.44 97 ARG A O 1
ATOM 772 N N . GLU A 1 98 ? 0.462 -1.443 9.548 1.00 85.75 98 GLU A N 1
ATOM 773 C CA . GLU A 1 98 ? -0.906 -1.461 9.002 1.00 85.75 98 GLU A CA 1
ATOM 774 C C . GLU A 1 98 ? -1.813 -2.405 9.803 1.00 85.75 98 GLU A C 1
ATOM 776 O O . GLU A 1 98 ? -2.928 -2.025 10.188 1.00 85.75 98 GLU A O 1
ATOM 781 N N . ILE A 1 99 ? -1.286 -3.591 10.114 1.00 85.38 99 ILE A N 1
ATOM 782 C CA . ILE A 1 99 ? -1.956 -4.621 10.901 1.00 85.38 99 ILE A CA 1
ATOM 783 C C . ILE A 1 99 ? -2.145 -4.158 12.346 1.00 85.38 99 ILE A C 1
ATOM 785 O O . ILE A 1 99 ? -3.270 -4.142 12.844 1.00 85.38 99 ILE A O 1
ATOM 789 N N . LEU A 1 100 ? -1.080 -3.691 12.997 1.00 85.81 100 LEU A N 1
ATOM 790 C CA . LEU A 1 100 ? -1.106 -3.242 14.390 1.00 85.81 100 LEU A CA 1
ATOM 791 C C . LEU A 1 100 ? -2.103 -2.095 14.622 1.00 85.81 100 LEU A C 1
ATOM 793 O O . LEU A 1 100 ? -2.969 -2.176 15.496 1.00 85.81 100 LEU A O 1
ATOM 797 N N . VAL A 1 101 ? -2.024 -1.033 13.814 1.00 84.19 101 VAL A N 1
ATOM 798 C CA . VAL A 1 101 ? -2.933 0.120 13.920 1.00 84.19 101 VAL A CA 1
ATOM 799 C C . VAL A 1 101 ? -4.360 -0.271 13.524 1.00 84.19 101 VAL A C 1
ATOM 801 O O . VAL A 1 101 ? -5.318 0.225 14.120 1.00 84.19 101 VAL A O 1
ATOM 804 N N . GLY A 1 102 ? -4.525 -1.174 12.551 1.00 80.12 102 GLY A N 1
ATOM 805 C CA . GLY A 1 102 ? -5.826 -1.731 12.181 1.00 80.12 102 GLY A CA 1
ATOM 806 C C . GLY A 1 102 ? -6.498 -2.468 13.340 1.00 80.12 102 GLY A C 1
ATOM 807 O O . GLY A 1 102 ? -7.645 -2.162 13.665 1.00 80.12 102 GLY A O 1
ATOM 808 N N . SER A 1 103 ? -5.769 -3.362 14.007 1.00 79.25 103 SER A N 1
ATOM 809 C CA . SER A 1 103 ? -6.250 -4.117 15.169 1.00 79.25 103 SER A CA 1
ATOM 810 C C . SER A 1 103 ? -6.598 -3.209 16.352 1.00 79.25 103 SER A C 1
ATOM 812 O O . SER A 1 103 ? -7.647 -3.379 16.974 1.00 79.25 103 SER A O 1
ATOM 814 N N . LEU A 1 104 ? -5.780 -2.183 16.623 1.00 79.62 104 LEU A N 1
ATOM 815 C CA . LEU A 1 104 ? -6.064 -1.190 17.668 1.00 79.62 104 LEU A CA 1
ATOM 816 C C . LEU A 1 104 ? -7.316 -0.355 17.374 1.00 79.62 104 LEU A C 1
ATOM 818 O O . LEU A 1 104 ? -8.080 -0.051 18.285 1.00 79.62 104 LEU A O 1
ATOM 822 N N . ARG A 1 105 ? -7.567 0.006 16.111 1.00 76.69 105 ARG A N 1
ATOM 823 C CA . ARG A 1 105 ? -8.830 0.662 15.728 1.00 76.69 105 ARG A CA 1
ATOM 824 C C . ARG A 1 105 ? -10.015 -0.292 15.856 1.00 76.69 105 ARG A C 1
ATOM 826 O O . ARG A 1 105 ? -11.095 0.139 16.258 1.00 76.69 105 ARG A O 1
ATOM 833 N N . GLY A 1 106 ? -9.808 -1.575 15.557 1.00 69.88 106 GLY A N 1
ATOM 834 C CA . GLY A 1 106 ? -10.803 -2.641 15.673 1.00 69.88 106 GLY A CA 1
ATOM 835 C C . GLY A 1 106 ? -11.276 -2.916 17.105 1.00 69.88 106 GLY A C 1
ATOM 836 O O . GLY A 1 106 ? -12.441 -3.264 17.281 1.00 69.88 106 GLY A O 1
ATOM 837 N N . SER A 1 107 ? -10.459 -2.652 18.130 1.00 70.50 107 SER A N 1
ATOM 838 C CA . SER A 1 107 ? -10.755 -2.997 19.537 1.00 70.50 107 SER A CA 1
ATOM 839 C C . SER A 1 107 ? -11.769 -2.104 20.268 1.00 70.50 107 SER A C 1
ATOM 841 O O . SER A 1 107 ? -12.167 -2.419 21.381 1.00 70.50 107 SER A O 1
ATOM 843 N N . GLY A 1 108 ? -12.210 -1.001 19.671 1.00 64.38 108 GLY A N 1
ATOM 844 C CA . GLY A 1 108 ? -13.252 -0.117 20.227 1.00 64.38 108 GLY A CA 1
ATOM 845 C C . GLY A 1 108 ? -12.764 1.302 20.474 1.00 64.38 108 GLY A C 1
ATOM 846 O O . GLY A 1 108 ? -13.567 2.216 20.645 1.00 64.38 108 GLY A O 1
ATOM 847 N N . ARG A 1 109 ? -11.445 1.504 20.446 1.00 69.19 109 ARG A N 1
ATOM 848 C CA . ARG A 1 109 ? -10.812 2.762 20.835 1.00 69.19 109 ARG A CA 1
ATOM 849 C C . ARG A 1 109 ? -11.057 3.858 19.798 1.00 69.19 109 ARG A C 1
ATOM 851 O O . ARG A 1 109 ? -10.794 3.682 18.607 1.00 69.19 109 ARG A O 1
ATOM 858 N N . ARG A 1 110 ? -11.544 5.012 20.264 1.00 62.78 110 ARG A N 1
ATOM 859 C CA . ARG A 1 110 ? -11.611 6.242 19.465 1.00 62.78 110 ARG A CA 1
ATOM 860 C C . ARG A 1 110 ? -10.200 6.812 19.365 1.00 62.78 110 ARG A C 1
ATOM 862 O O . ARG A 1 110 ? -9.733 7.451 20.298 1.00 62.78 110 ARG A O 1
ATOM 869 N N . LEU A 1 111 ? -9.522 6.528 18.259 1.00 67.06 111 LEU A N 1
ATOM 870 C CA . LEU A 1 111 ? -8.209 7.099 17.971 1.00 67.06 111 LEU A CA 1
ATOM 871 C C . LEU A 1 111 ? -8.379 8.363 17.132 1.00 67.06 111 LEU A C 1
ATOM 873 O O . LEU A 1 111 ? -9.134 8.365 16.154 1.00 67.06 111 LEU A O 1
ATOM 877 N N . SER A 1 112 ? -7.677 9.424 17.512 1.00 64.25 112 SER A N 1
ATOM 878 C CA . SER A 1 112 ? -7.718 10.703 16.803 1.00 64.25 112 SER A CA 1
ATOM 879 C C . SER A 1 112 ? -7.183 10.559 15.364 1.00 64.25 112 SER A C 1
ATOM 881 O O . SER A 1 112 ? -6.246 9.806 15.094 1.00 64.25 112 SER A O 1
ATOM 883 N N . VAL A 1 113 ? -7.816 11.230 14.391 1.00 63.03 113 VAL A N 1
ATOM 884 C CA . VAL A 1 113 ? -7.408 11.156 12.976 1.00 63.03 113 VAL A CA 1
ATOM 885 C C . VAL A 1 113 ? -6.311 12.184 12.717 1.00 63.03 113 VAL A C 1
ATOM 887 O O . VAL A 1 113 ? -6.577 13.375 12.593 1.00 63.03 113 VAL A O 1
ATOM 890 N N . TRP A 1 114 ? -5.071 11.714 12.602 1.00 67.00 114 TRP A N 1
ATOM 891 C CA . TRP A 1 114 ? -3.912 12.576 12.357 1.00 67.00 114 TRP A CA 1
ATOM 892 C C . TRP A 1 114 ? -3.691 12.848 10.857 1.00 67.00 114 TRP A C 1
ATOM 894 O O . TRP A 1 114 ? -3.651 11.88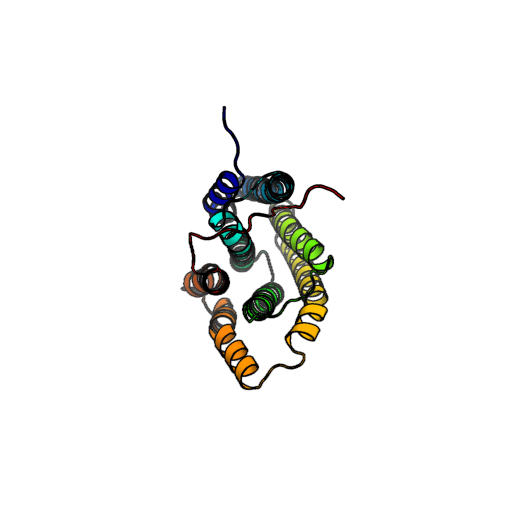6 10.081 1.00 67.00 114 TRP A O 1
ATOM 904 N N . PRO A 1 115 ? -3.452 14.110 10.431 1.00 67.12 115 PRO A N 1
ATOM 905 C CA . PRO A 1 115 ? -3.197 14.471 9.028 1.00 67.12 115 PRO A CA 1
ATOM 906 C C . PRO A 1 115 ? -2.025 13.715 8.390 1.00 67.12 115 PRO A C 1
ATOM 908 O O . PRO A 1 115 ? -2.063 13.390 7.204 1.00 67.12 115 PRO A O 1
ATOM 911 N N . LEU A 1 116 ? -1.021 13.351 9.195 1.00 71.75 116 LEU A N 1
ATOM 912 C CA . LEU A 1 116 ? 0.153 12.590 8.762 1.00 71.75 116 LEU A CA 1
ATOM 913 C C . LEU A 1 116 ? -0.213 11.209 8.179 1.00 71.75 116 LEU A C 1
ATOM 915 O O . LEU A 1 116 ? 0.523 10.652 7.367 1.00 71.75 116 LEU A O 1
ATOM 919 N N . ALA A 1 117 ? -1.391 10.677 8.527 1.00 66.62 117 ALA A N 1
ATOM 920 C CA . ALA A 1 117 ? -1.910 9.444 7.948 1.00 66.62 117 ALA A CA 1
ATOM 921 C C . ALA A 1 117 ? -2.372 9.588 6.488 1.00 66.62 117 ALA A C 1
ATOM 923 O O . ALA A 1 117 ? -2.456 8.574 5.809 1.00 66.62 117 ALA A O 1
ATOM 924 N N . ARG A 1 118 ? -2.655 10.801 5.994 1.00 70.88 118 ARG A N 1
ATOM 925 C CA . ARG A 1 118 ? -2.948 11.034 4.566 1.00 70.88 118 ARG A CA 1
ATOM 926 C C . ARG A 1 118 ? -1.664 11.118 3.745 1.00 70.88 118 ARG A C 1
ATOM 928 O O . ARG A 1 118 ? -1.589 10.556 2.659 1.00 70.88 118 ARG A O 1
ATOM 935 N N . VAL A 1 119 ? -0.639 11.764 4.307 1.00 78.31 119 VAL A N 1
ATOM 936 C CA . VAL A 1 119 ? 0.677 11.915 3.667 1.00 78.31 119 VAL A CA 1
ATOM 937 C C . VAL A 1 119 ? 1.331 10.554 3.436 1.00 78.31 119 VAL A C 1
ATOM 939 O O . VAL A 1 119 ? 1.859 10.318 2.354 1.00 78.31 119 VAL A O 1
ATOM 942 N N . LYS A 1 120 ? 1.236 9.623 4.401 1.00 81.88 120 LYS A N 1
ATOM 943 C CA . LYS A 1 120 ? 1.796 8.269 4.232 1.00 81.88 120 LYS A CA 1
ATOM 944 C C . LYS A 1 120 ? 1.184 7.527 3.035 1.00 81.88 120 LYS A C 1
ATOM 946 O O . LYS A 1 120 ? 1.917 6.894 2.289 1.00 81.88 120 LYS A O 1
ATOM 951 N N . THR A 1 121 ? -0.135 7.616 2.848 1.00 77.50 121 THR A N 1
ATOM 952 C CA . THR A 1 121 ? -0.844 6.876 1.795 1.00 77.50 121 THR A CA 1
ATOM 953 C C . THR A 1 121 ? -0.522 7.462 0.425 1.00 77.50 121 THR A C 1
ATOM 955 O O . THR A 1 121 ? -0.183 6.718 -0.489 1.00 77.50 121 THR A O 1
ATOM 958 N N . ALA A 1 122 ? -0.501 8.795 0.309 1.00 82.19 122 ALA A N 1
ATOM 959 C CA . ALA A 1 122 ? -0.034 9.467 -0.903 1.00 82.19 122 ALA A CA 1
ATOM 960 C C . ALA A 1 122 ? 1.410 9.069 -1.253 1.00 82.19 122 ALA A C 1
ATOM 962 O O . ALA A 1 122 ? 1.695 8.736 -2.402 1.00 82.19 122 ALA A O 1
ATOM 963 N N . PHE A 1 123 ? 2.303 9.035 -0.259 1.00 87.62 123 PHE A N 1
ATOM 964 C CA . PHE A 1 123 ? 3.691 8.626 -0.462 1.00 87.62 123 PHE A CA 1
ATOM 965 C C . PHE A 1 123 ? 3.812 7.163 -0.905 1.00 87.62 123 PHE A C 1
ATOM 967 O O . PHE A 1 123 ? 4.620 6.858 -1.773 1.00 87.62 123 PHE A O 1
ATOM 974 N N . GLN A 1 124 ? 3.007 6.254 -0.348 1.00 87.81 124 GLN A N 1
ATOM 975 C CA . GLN A 1 124 ? 3.035 4.839 -0.725 1.00 87.81 124 GLN A CA 1
ATOM 976 C C . GLN A 1 124 ? 2.524 4.603 -2.148 1.00 87.81 124 GLN A C 1
ATOM 978 O O . GLN A 1 124 ? 3.175 3.913 -2.929 1.00 87.81 124 GLN A O 1
ATOM 983 N N . MET A 1 125 ? 1.397 5.216 -2.516 1.00 86.38 125 MET A N 1
ATOM 984 C CA . MET A 1 125 ? 0.842 5.070 -3.864 1.00 86.38 125 MET A CA 1
ATOM 985 C C . MET A 1 125 ? 1.751 5.701 -4.924 1.00 86.38 125 MET A C 1
ATOM 987 O O . MET A 1 125 ? 2.077 5.056 -5.921 1.00 86.38 125 MET A O 1
ATOM 991 N N . ALA A 1 126 ? 2.214 6.934 -4.691 1.00 90.00 126 ALA A N 1
ATOM 992 C CA . ALA A 1 126 ? 3.137 7.606 -5.603 1.00 90.00 126 ALA A CA 1
ATOM 993 C C . ALA A 1 126 ? 4.493 6.888 -5.658 1.00 90.00 126 ALA A C 1
ATOM 995 O O . ALA A 1 126 ? 5.038 6.677 -6.738 1.00 90.00 126 ALA A O 1
ATOM 996 N N . GLY A 1 127 ? 5.011 6.460 -4.505 1.00 91.94 127 GLY A N 1
ATOM 997 C CA . GLY A 1 127 ? 6.264 5.721 -4.393 1.00 91.94 127 GLY A CA 1
ATOM 998 C C . GLY A 1 127 ? 6.235 4.411 -5.174 1.00 91.94 127 GLY A C 1
ATOM 999 O O . GLY A 1 127 ? 7.167 4.145 -5.927 1.00 91.94 127 GLY A O 1
ATOM 1000 N N . ALA A 1 128 ? 5.156 3.629 -5.073 1.00 92.00 128 ALA A N 1
ATOM 1001 C CA . ALA A 1 128 ? 4.997 2.406 -5.860 1.00 92.00 128 ALA A CA 1
ATOM 1002 C C . ALA A 1 128 ? 5.068 2.691 -7.370 1.00 92.00 128 ALA A C 1
ATOM 1004 O O . ALA A 1 128 ? 5.842 2.048 -8.080 1.00 92.00 128 ALA A O 1
ATOM 1005 N N . GLY A 1 129 ? 4.334 3.704 -7.846 1.00 92.81 129 GLY A N 1
ATOM 1006 C CA . GLY A 1 129 ? 4.370 4.131 -9.247 1.00 92.81 129 GLY A CA 1
ATOM 1007 C C . GLY A 1 129 ? 5.768 4.558 -9.703 1.00 92.81 129 GLY A C 1
ATOM 1008 O O . GLY A 1 129 ? 6.258 4.070 -10.718 1.00 92.81 129 GLY A O 1
ATOM 1009 N N . LEU A 1 130 ? 6.446 5.406 -8.924 1.00 94.50 130 LEU A N 1
ATOM 1010 C CA . LEU A 1 130 ? 7.799 5.882 -9.233 1.00 94.50 130 LEU A CA 1
ATOM 1011 C C . LEU A 1 130 ? 8.823 4.74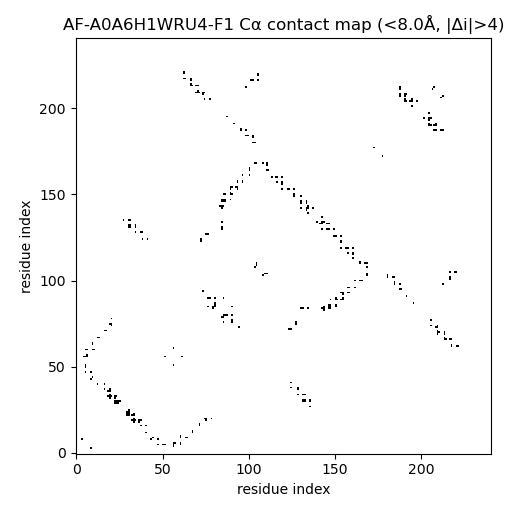7 -9.296 1.00 94.50 130 LEU A C 1
ATOM 1013 O O . LEU A 1 130 ? 9.686 4.753 -10.169 1.00 94.50 130 LEU A O 1
ATOM 1017 N N . VAL A 1 131 ? 8.730 3.762 -8.403 1.00 95.62 131 VAL A N 1
ATOM 1018 C CA . VAL A 1 131 ? 9.623 2.598 -8.434 1.00 95.62 131 VAL A CA 1
ATOM 1019 C C . VAL A 1 131 ? 9.369 1.752 -9.676 1.00 95.62 131 VAL A C 1
ATOM 1021 O O . VAL A 1 131 ? 10.325 1.353 -10.333 1.00 95.62 131 VAL A O 1
ATOM 1024 N N . ILE A 1 132 ? 8.108 1.525 -10.055 1.00 94.44 132 ILE A N 1
ATOM 1025 C CA . ILE A 1 132 ? 7.793 0.804 -11.297 1.00 94.44 132 ILE A CA 1
ATOM 1026 C C . ILE A 1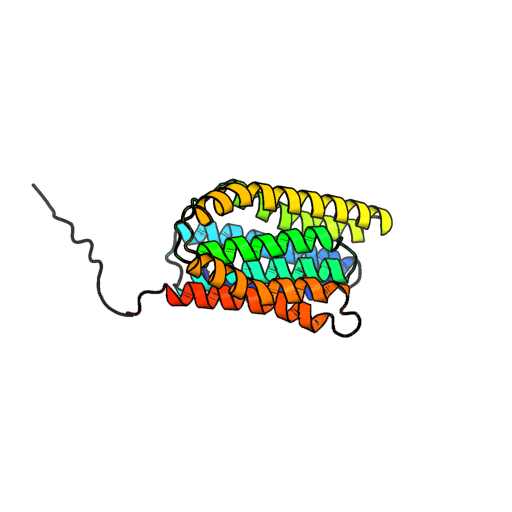 132 ? 8.377 1.543 -12.509 1.00 94.44 132 ILE A C 1
ATOM 1028 O O . ILE A 1 132 ? 9.002 0.908 -13.355 1.00 94.44 132 ILE A O 1
ATOM 1032 N N . LEU A 1 133 ? 8.239 2.873 -12.569 1.00 95.31 133 LEU A N 1
ATOM 1033 C CA . LEU A 1 133 ? 8.848 3.691 -13.625 1.00 95.31 133 LEU A CA 1
ATOM 1034 C C . LEU A 1 133 ? 10.378 3.598 -13.613 1.00 95.31 133 LEU A C 1
ATOM 1036 O O . LEU A 1 133 ? 10.992 3.519 -14.674 1.00 95.31 133 LEU A O 1
ATOM 1040 N N . ALA A 1 134 ? 11.006 3.539 -12.437 1.00 95.19 134 ALA A N 1
ATOM 1041 C CA . ALA A 1 134 ? 12.450 3.368 -12.346 1.00 95.19 134 ALA A CA 1
ATOM 1042 C C . ALA A 1 134 ? 12.913 2.047 -12.986 1.00 95.19 134 ALA A C 1
ATOM 1044 O O . ALA A 1 134 ? 13.902 2.043 -13.709 1.00 95.19 134 ALA A O 1
ATOM 1045 N N . PHE A 1 135 ? 12.156 0.958 -12.813 1.00 94.06 135 PHE A N 1
ATOM 1046 C CA . PHE A 1 135 ? 12.405 -0.336 -13.471 1.00 94.06 135 PHE A CA 1
ATOM 1047 C C . PHE A 1 135 ? 12.058 -0.371 -14.970 1.00 94.06 135 PHE A C 1
ATOM 1049 O O . PHE A 1 135 ? 12.286 -1.390 -15.626 1.00 94.06 135 PHE A O 1
ATOM 1056 N N . VAL A 1 136 ? 11.471 0.701 -15.508 1.00 94.50 136 VAL A N 1
ATOM 1057 C CA . VAL A 1 136 ? 11.234 0.881 -16.947 1.00 94.50 136 VAL A CA 1
ATOM 1058 C C . VAL A 1 136 ? 12.359 1.694 -17.589 1.00 94.50 136 VAL A C 1
ATOM 1060 O O . VAL A 1 136 ? 12.792 1.350 -18.684 1.00 94.50 136 VAL A O 1
ATOM 1063 N N . PHE A 1 137 ? 12.822 2.758 -16.927 1.00 94.62 137 PHE A N 1
ATOM 1064 C CA . PHE A 1 137 ? 13.721 3.750 -17.530 1.00 94.62 137 PHE A CA 1
ATOM 1065 C C . PHE A 1 137 ? 15.182 3.672 -17.076 1.00 94.62 137 PHE A C 1
ATOM 1067 O O . PHE A 1 137 ? 16.045 4.222 -17.758 1.00 94.62 137 PHE A O 1
ATOM 1074 N N . PHE A 1 138 ? 15.476 3.032 -15.943 1.00 93.88 138 PHE A N 1
ATOM 1075 C CA . PHE A 1 138 ? 16.834 2.921 -15.411 1.00 93.88 138 PHE A CA 1
ATOM 1076 C C . PHE A 1 138 ? 17.325 1.477 -15.384 1.00 93.88 138 PHE A C 1
ATOM 1078 O O . PHE A 1 138 ? 16.546 0.523 -15.407 1.00 93.88 138 PHE A O 1
ATOM 1085 N N . ASP A 1 139 ? 18.644 1.336 -15.270 1.00 93.31 139 ASP A N 1
ATOM 1086 C CA . ASP A 1 139 ? 19.299 0.051 -15.053 1.00 93.31 139 ASP A CA 1
ATOM 1087 C C . ASP A 1 139 ? 18.764 -0.624 -13.772 1.00 93.31 139 ASP A C 1
ATOM 1089 O O . ASP A 1 139 ? 18.546 0.069 -12.767 1.00 93.31 139 ASP A O 1
ATOM 1093 N N . PRO A 1 140 ? 18.603 -1.963 -13.750 1.00 91.56 140 PRO A N 1
ATOM 1094 C CA . PRO A 1 140 ? 18.008 -2.679 -12.619 1.00 91.56 140 PRO A CA 1
ATOM 1095 C C . PRO A 1 140 ? 18.656 -2.386 -11.261 1.00 91.56 140 PRO A C 1
ATOM 1097 O O . PRO A 1 140 ? 17.952 -2.292 -10.258 1.00 91.56 140 PRO A O 1
ATOM 1100 N N . GLU A 1 141 ? 19.977 -2.192 -11.213 1.00 93.62 141 GLU A N 1
ATOM 1101 C CA . GLU A 1 141 ? 20.690 -1.868 -9.971 1.00 93.62 141 GLU A CA 1
ATOM 1102 C C . GLU A 1 141 ? 20.288 -0.496 -9.418 1.00 93.62 141 GLU A C 1
ATOM 1104 O O . GLU A 1 141 ? 19.932 -0.372 -8.244 1.00 93.62 141 GLU A O 1
ATOM 1109 N N . ARG A 1 142 ? 20.268 0.534 -10.274 1.00 94.62 142 ARG A N 1
ATOM 1110 C CA . ARG A 1 142 ? 19.852 1.893 -9.892 1.00 94.62 142 ARG A CA 1
ATOM 1111 C C . ARG A 1 142 ? 18.381 1.922 -9.496 1.00 94.62 142 ARG A C 1
ATOM 1113 O O . ARG A 1 142 ? 18.030 2.541 -8.489 1.00 94.62 142 ARG A O 1
ATOM 1120 N N . ALA A 1 143 ? 17.537 1.224 -10.255 1.00 94.62 143 ALA A N 1
ATOM 1121 C CA . ALA A 1 143 ? 16.117 1.090 -9.963 1.00 94.62 143 ALA A CA 1
ATOM 1122 C C . ALA A 1 143 ? 15.880 0.408 -8.605 1.00 94.62 143 ALA A C 1
ATOM 1124 O O . ALA A 1 143 ? 15.061 0.878 -7.813 1.00 94.62 143 ALA A O 1
ATOM 1125 N N . TRP A 1 144 ? 16.646 -0.640 -8.288 1.00 94.31 144 TRP A N 1
ATOM 1126 C CA . TRP A 1 144 ? 16.576 -1.329 -7.001 1.00 94.31 144 TRP A CA 1
ATOM 1127 C C . TRP A 1 144 ? 17.051 -0.461 -5.830 1.00 94.31 144 TRP A C 1
ATOM 1129 O O . TRP A 1 144 ? 16.396 -0.433 -4.781 1.00 94.31 144 TRP A O 1
ATOM 1139 N N . SER A 1 145 ? 18.154 0.279 -5.985 1.00 94.62 145 SER A N 1
ATOM 1140 C CA . SER A 1 145 ? 18.628 1.213 -4.954 1.00 94.62 145 SER A CA 1
ATOM 1141 C C . SER A 1 145 ? 17.602 2.313 -4.685 1.00 94.62 145 SER A C 1
ATOM 1143 O O . SER A 1 145 ? 17.293 2.602 -3.526 1.00 94.62 145 SER A O 1
ATOM 1145 N N . PHE A 1 146 ? 17.016 2.877 -5.746 1.00 94.94 146 PHE A N 1
ATOM 1146 C CA . PHE A 1 146 ? 15.940 3.858 -5.636 1.00 94.94 146 PHE A CA 1
ATOM 1147 C C . PHE A 1 146 ? 14.701 3.267 -4.950 1.00 94.94 146 PHE A C 1
ATOM 1149 O O . PHE A 1 146 ? 14.188 3.852 -3.995 1.00 94.94 146 PHE A O 1
ATOM 1156 N N . GLY A 1 147 ? 14.262 2.075 -5.362 1.00 94.25 147 GLY A N 1
ATOM 1157 C CA . GLY A 1 147 ? 13.134 1.378 -4.743 1.00 94.25 147 GLY A CA 1
ATOM 1158 C C . GLY A 1 147 ? 13.350 1.072 -3.267 1.00 94.25 147 GLY A C 1
ATOM 1159 O O . GLY A 1 147 ? 12.455 1.284 -2.445 1.00 94.25 147 GLY A O 1
ATOM 1160 N N . SER A 1 148 ? 14.560 0.662 -2.901 1.00 94.06 148 SER A N 1
ATOM 1161 C CA . SER A 1 148 ? 14.938 0.424 -1.509 1.00 94.06 148 SER A CA 1
ATOM 1162 C C . SER A 1 148 ? 14.894 1.706 -0.676 1.00 94.06 148 SER A C 1
ATOM 1164 O O . SER A 1 148 ? 14.331 1.692 0.421 1.00 94.06 148 SER A O 1
ATOM 1166 N N . LEU A 1 149 ? 15.414 2.823 -1.198 1.00 95.31 149 LEU A N 1
ATOM 1167 C CA . LEU A 1 149 ? 15.337 4.129 -0.537 1.00 95.31 149 LEU A CA 1
ATOM 1168 C C . LEU A 1 149 ? 13.879 4.561 -0.321 1.00 95.31 149 LEU A C 1
ATOM 1170 O O . LEU A 1 149 ? 13.496 4.904 0.799 1.00 95.31 149 LEU A O 1
ATOM 1174 N N . VAL A 1 150 ? 13.052 4.492 -1.369 1.00 94.56 150 VAL A N 1
ATOM 1175 C CA . VAL A 1 150 ? 11.624 4.838 -1.300 1.00 94.56 150 VAL A CA 1
ATOM 1176 C C . VAL A 1 150 ? 10.900 3.974 -0.265 1.00 94.56 150 VAL A C 1
ATOM 1178 O O . VAL A 1 150 ? 10.136 4.504 0.542 1.00 94.56 150 VAL A O 1
ATOM 1181 N N . ALA A 1 151 ? 11.160 2.665 -0.224 1.00 94.38 151 ALA A N 1
ATOM 1182 C CA . ALA A 1 151 ? 10.541 1.777 0.758 1.00 94.38 151 ALA A CA 1
ATOM 1183 C C . ALA A 1 151 ? 10.946 2.116 2.198 1.00 94.38 151 ALA A C 1
ATOM 1185 O O . ALA A 1 151 ? 10.084 2.136 3.079 1.00 94.38 151 ALA A O 1
ATOM 1186 N N . TRP A 1 152 ? 12.222 2.418 2.454 1.00 95.62 152 TRP A N 1
ATOM 1187 C CA . TRP A 1 152 ? 12.682 2.817 3.788 1.00 95.62 152 TRP A CA 1
ATOM 1188 C C . TRP A 1 152 ? 12.084 4.149 4.239 1.00 95.62 152 TRP A C 1
ATOM 1190 O O . TRP A 1 152 ? 11.633 4.256 5.381 1.00 95.62 152 TRP A O 1
ATOM 1200 N N . LEU A 1 153 ? 11.997 5.134 3.342 1.00 94.50 153 LEU A N 1
ATOM 1201 C CA . LEU A 1 153 ? 11.321 6.403 3.625 1.00 94.50 153 LEU A CA 1
ATOM 1202 C C . LEU A 1 153 ? 9.826 6.191 3.904 1.00 94.50 153 LEU A C 1
ATOM 1204 O O . LEU A 1 153 ? 9.294 6.739 4.873 1.00 94.50 153 LEU A O 1
ATOM 1208 N N . ALA A 1 154 ? 9.157 5.342 3.117 1.00 92.25 154 ALA A N 1
ATOM 1209 C CA . ALA A 1 154 ? 7.757 4.985 3.334 1.00 92.25 154 ALA A CA 1
ATOM 1210 C C . ALA A 1 154 ? 7.557 4.290 4.689 1.00 92.25 154 ALA A C 1
ATOM 1212 O O . ALA A 1 154 ? 6.610 4.612 5.412 1.00 92.25 154 ALA A O 1
ATOM 1213 N N . ALA A 1 155 ? 8.446 3.366 5.058 1.00 93.12 155 ALA A N 1
ATOM 1214 C CA . ALA A 1 155 ? 8.417 2.687 6.348 1.00 93.12 155 ALA A CA 1
ATOM 1215 C C . ALA A 1 155 ? 8.606 3.683 7.500 1.00 93.12 155 ALA A C 1
ATOM 1217 O O . ALA A 1 155 ? 7.780 3.712 8.415 1.00 93.12 155 ALA A O 1
ATOM 1218 N N . ALA A 1 156 ? 9.613 4.556 7.419 1.00 92.81 156 ALA A N 1
ATOM 1219 C CA . ALA A 1 156 ? 9.863 5.590 8.419 1.00 92.81 156 ALA A CA 1
ATOM 1220 C C . ALA A 1 156 ? 8.637 6.498 8.606 1.00 92.81 156 ALA A C 1
ATOM 1222 O O . ALA A 1 156 ? 8.135 6.642 9.721 1.00 92.81 156 ALA A O 1
ATOM 1223 N N . LEU A 1 157 ? 8.076 7.029 7.516 1.00 90.44 157 LEU A N 1
ATOM 1224 C CA . LEU A 1 157 ? 6.879 7.872 7.555 1.00 90.44 157 LEU A CA 1
ATOM 1225 C C . LEU A 1 157 ? 5.664 7.129 8.140 1.00 90.44 157 LEU A C 1
ATOM 1227 O O . LEU A 1 157 ? 4.885 7.680 8.927 1.00 90.44 157 LEU A O 1
ATOM 1231 N N . THR A 1 158 ? 5.512 5.851 7.797 1.00 89.06 158 THR A N 1
ATOM 1232 C CA . THR A 1 158 ? 4.424 4.997 8.286 1.00 89.06 158 THR A CA 1
ATOM 1233 C C . THR A 1 158 ? 4.514 4.777 9.795 1.00 89.06 158 THR A C 1
ATOM 1235 O O . THR A 1 158 ? 3.486 4.853 10.478 1.00 89.06 158 THR A O 1
ATOM 1238 N N . TRP A 1 159 ? 5.716 4.578 10.332 1.00 90.56 159 TRP A N 1
ATOM 1239 C CA . TRP A 1 159 ? 5.954 4.416 11.768 1.00 90.56 159 TRP A CA 1
ATOM 1240 C C . TRP A 1 159 ? 5.881 5.735 12.540 1.00 90.56 159 TRP A C 1
ATOM 1242 O O . TRP A 1 159 ? 5.221 5.783 13.580 1.00 90.56 159 TRP A O 1
ATOM 1252 N N . LEU A 1 160 ? 6.419 6.829 11.995 1.00 88.62 160 LEU A N 1
ATOM 1253 C CA . LEU A 1 160 ? 6.255 8.173 12.562 1.00 88.62 160 LEU A CA 1
ATOM 1254 C C . LEU A 1 160 ? 4.771 8.538 12.689 1.00 88.62 160 LEU A C 1
ATOM 1256 O O . LEU A 1 160 ? 4.320 8.992 13.739 1.00 88.62 160 LEU A O 1
ATOM 1260 N N . SER A 1 161 ? 3.976 8.244 11.656 1.00 85.12 161 SER A N 1
ATOM 1261 C CA . SER A 1 161 ? 2.525 8.446 11.708 1.00 85.12 161 SER A CA 1
ATOM 1262 C C . SER A 1 161 ? 1.802 7.496 12.662 1.00 85.12 161 SER A C 1
ATOM 1264 O O . SER A 1 161 ? 0.679 7.795 13.055 1.00 85.12 161 SER A O 1
ATOM 1266 N N . ALA A 1 162 ? 2.383 6.340 12.999 1.00 84.50 162 ALA A N 1
ATOM 1267 C CA . ALA A 1 162 ? 1.782 5.359 13.902 1.00 84.50 162 ALA A CA 1
ATOM 1268 C C . ALA A 1 162 ? 1.940 5.750 15.371 1.00 84.50 162 ALA A C 1
ATOM 1270 O O . ALA A 1 162 ? 1.090 5.392 16.183 1.00 84.50 162 ALA A O 1
ATOM 1271 N N . TRP A 1 163 ? 3.005 6.480 15.706 1.00 84.44 163 TRP A N 1
ATOM 1272 C CA . TRP A 1 163 ? 3.377 6.782 17.084 1.00 84.44 163 TRP A CA 1
ATOM 1273 C C . TRP A 1 163 ? 2.229 7.346 17.947 1.00 84.44 163 TRP A C 1
ATOM 1275 O O . TRP A 1 163 ? 1.997 6.801 19.031 1.00 84.44 163 TRP A O 1
ATOM 1285 N N . PRO A 1 164 ? 1.429 8.334 17.489 1.00 82.62 164 PRO A N 1
ATOM 1286 C CA . PRO A 1 164 ? 0.295 8.833 18.271 1.00 82.62 164 PRO A CA 1
ATOM 1287 C C . PRO A 1 164 ? -0.773 7.760 18.525 1.00 82.62 164 PRO A C 1
ATOM 1289 O O . PRO A 1 164 ? -1.257 7.614 19.646 1.00 82.62 164 PRO A O 1
ATOM 1292 N N . TYR A 1 165 ? -1.080 6.945 17.509 1.00 82.06 165 TYR A N 1
ATOM 1293 C CA . TYR A 1 165 ? -2.057 5.855 17.605 1.00 82.06 165 TYR A CA 1
ATOM 1294 C C . TYR A 1 165 ? -1.608 4.763 18.569 1.00 82.06 165 TYR A C 1
ATOM 1296 O O . TYR A 1 165 ? -2.431 4.228 19.305 1.00 82.06 165 TYR A O 1
ATOM 1304 N N . LEU A 1 166 ? -0.316 4.429 18.567 1.00 83.81 166 LEU A N 1
ATOM 1305 C CA . LEU A 1 166 ? 0.244 3.459 19.503 1.00 83.81 166 LEU A CA 1
ATOM 1306 C C . LEU A 1 166 ? 0.198 4.011 20.925 1.00 83.81 166 LEU A C 1
ATOM 1308 O O . LEU A 1 166 ? -0.252 3.320 21.830 1.00 83.81 166 LEU A O 1
ATOM 1312 N N . ARG A 1 167 ? 0.568 5.277 21.134 1.00 84.12 167 ARG A N 1
ATOM 1313 C CA . ARG A 1 167 ? 0.525 5.895 22.464 1.00 84.12 167 ARG A CA 1
ATOM 1314 C C . ARG A 1 167 ? -0.898 5.957 23.028 1.00 84.12 167 ARG A C 1
ATOM 1316 O O . ARG A 1 167 ? -1.101 5.609 24.185 1.00 84.12 167 ARG A O 1
ATOM 1323 N N . GLU A 1 168 ? -1.880 6.379 22.235 1.00 83.38 168 GLU A N 1
ATOM 1324 C CA . GLU A 1 168 ? -3.297 6.417 22.640 1.00 83.38 168 GLU A CA 1
ATOM 1325 C C . GLU A 1 168 ? -3.900 5.008 22.779 1.00 83.38 168 GLU A C 1
ATOM 1327 O O . GLU A 1 168 ? -4.640 4.721 23.721 1.00 83.38 168 GLU A O 1
ATOM 1332 N N . GLY A 1 169 ? -3.560 4.108 21.857 1.00 79.38 169 GLY A N 1
ATOM 1333 C CA . GLY A 1 169 ? -4.076 2.743 21.807 1.00 79.38 169 GLY A CA 1
ATOM 1334 C C . GLY A 1 169 ? -3.537 1.842 22.915 1.00 79.38 169 GLY A C 1
ATOM 1335 O O . GLY A 1 169 ? -4.281 1.001 23.409 1.00 79.38 169 GLY A O 1
ATOM 1336 N N . LEU A 1 170 ? -2.278 2.030 23.323 1.00 81.88 170 LEU A N 1
ATOM 1337 C CA . LEU A 1 170 ? -1.625 1.226 24.360 1.00 81.88 170 LEU A CA 1
ATOM 1338 C C . LEU A 1 170 ? -1.887 1.745 25.782 1.00 81.88 170 LEU A C 1
ATOM 1340 O O . LEU A 1 170 ? -1.778 0.990 26.748 1.00 81.88 170 LEU A O 1
ATOM 1344 N N . ARG A 1 171 ? -2.254 3.024 25.935 1.00 83.25 171 ARG A N 1
ATOM 1345 C CA . ARG A 1 171 ? -2.566 3.621 27.242 1.00 83.25 171 ARG A CA 1
ATOM 1346 C C . ARG A 1 171 ? -3.782 2.949 27.879 1.00 83.25 171 ARG A C 1
ATOM 1348 O O . ARG A 1 171 ? -4.876 2.990 27.325 1.00 83.25 171 ARG A O 1
ATOM 1355 N N . GLY A 1 172 ? -3.599 2.360 29.058 1.00 78.75 172 GLY A N 1
ATOM 1356 C CA . GLY A 1 172 ? -4.682 1.704 29.794 1.00 78.75 172 GLY A CA 1
ATOM 1357 C C . GLY A 1 172 ? -5.178 0.415 29.137 1.00 78.75 172 GLY A C 1
A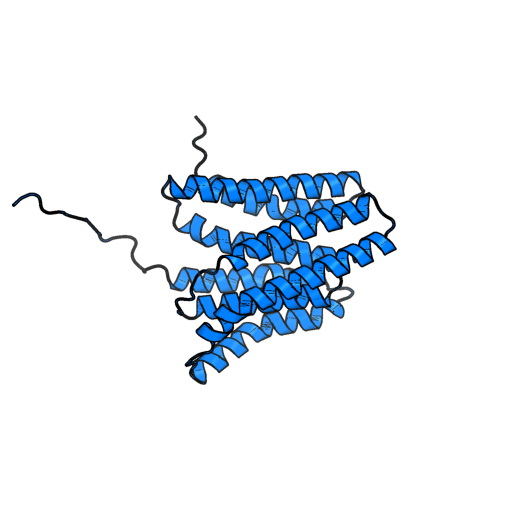TOM 1358 O O . GLY A 1 172 ? -6.368 0.131 29.209 1.00 78.75 172 GLY A O 1
ATOM 1359 N N . LEU A 1 173 ? -4.311 -0.327 28.435 1.00 82.25 173 LEU A N 1
ATOM 1360 C CA . LEU A 1 173 ? -4.636 -1.687 28.000 1.00 82.25 173 LEU A CA 1
ATOM 1361 C C . LEU A 1 173 ? -4.661 -2.634 29.199 1.00 82.25 173 LEU A C 1
ATOM 1363 O O . LEU A 1 173 ? -3.681 -2.745 29.937 1.00 82.25 173 LEU A O 1
ATOM 1367 N N . SER A 1 174 ? -5.760 -3.365 29.352 1.00 85.81 174 SER A N 1
ATOM 1368 C CA . SER A 1 174 ? -5.808 -4.500 30.273 1.00 85.81 174 SER A CA 1
ATOM 1369 C C . SER A 1 174 ? -4.958 -5.661 29.740 1.00 85.81 174 SER A C 1
ATOM 1371 O O . SER A 1 174 ? -4.845 -5.856 28.528 1.00 85.81 174 SER A O 1
ATOM 1373 N N . ALA A 1 175 ? -4.43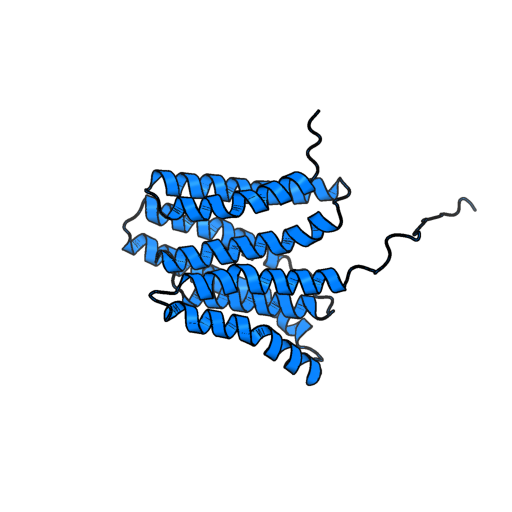2 -6.508 30.631 1.00 85.81 175 ALA A N 1
ATOM 1374 C CA . ALA A 1 175 ? -3.695 -7.719 30.254 1.00 85.81 175 ALA A CA 1
ATOM 1375 C C . ALA A 1 175 ? -4.494 -8.626 29.295 1.00 85.81 175 ALA A C 1
ATOM 1377 O O . ALA A 1 175 ? -3.937 -9.178 28.348 1.00 85.81 175 ALA A O 1
ATOM 1378 N N . LYS A 1 176 ? -5.821 -8.724 29.477 1.00 84.44 176 LYS A N 1
ATOM 1379 C CA . LYS A 1 176 ? -6.703 -9.495 28.580 1.00 84.44 176 LYS A CA 1
ATOM 1380 C C . LYS A 1 176 ? -6.784 -8.888 27.176 1.00 84.44 176 LYS A C 1
ATOM 1382 O O . LYS A 1 176 ? -6.857 -9.624 26.195 1.00 84.44 176 LYS A O 1
ATOM 1387 N N . GLU A 1 177 ? -6.781 -7.562 27.068 1.00 82.44 177 GLU A N 1
ATOM 1388 C CA . GLU A 1 177 ? -6.818 -6.862 25.779 1.00 82.44 177 GLU A CA 1
ATOM 1389 C C . GLU A 1 177 ? -5.479 -6.980 25.056 1.00 82.44 177 GLU A C 1
ATOM 1391 O O . GLU A 1 177 ? -5.459 -7.284 23.866 1.00 82.44 177 GLU A O 1
ATOM 1396 N N . ALA A 1 178 ? -4.368 -6.820 25.781 1.00 83.38 178 ALA A N 1
ATOM 1397 C CA . ALA A 1 178 ? -3.026 -7.021 25.245 1.00 83.38 178 ALA A CA 1
ATOM 1398 C C . ALA A 1 178 ? -2.839 -8.453 24.718 1.00 83.38 178 ALA A C 1
ATOM 1400 O O . ALA A 1 178 ? -2.346 -8.639 23.606 1.00 83.38 178 ALA A O 1
ATOM 1401 N N . LEU A 1 179 ? -3.314 -9.458 25.463 1.00 85.56 179 LEU A N 1
ATOM 1402 C CA . LEU A 1 179 ? -3.272 -10.857 25.039 1.00 85.56 179 LEU A CA 1
ATOM 1403 C C . LEU A 1 179 ? -4.103 -11.096 23.769 1.00 85.56 179 LEU A C 1
ATOM 1405 O O . LEU A 1 179 ? -3.618 -11.709 22.821 1.00 85.56 179 LEU A O 1
ATOM 1409 N N . ARG A 1 180 ? -5.337 -10.576 23.714 1.00 82.44 180 ARG A N 1
ATOM 1410 C CA . ARG A 1 180 ? -6.195 -10.683 22.519 1.00 82.44 180 ARG A CA 1
ATOM 1411 C C . ARG A 1 180 ? -5.574 -10.003 21.301 1.00 82.44 180 ARG A C 1
ATOM 1413 O O . ARG A 1 180 ? -5.637 -10.559 20.208 1.00 82.44 180 ARG A O 1
ATOM 1420 N N . LEU A 1 181 ? -4.971 -8.827 21.486 1.00 82.50 181 LEU A N 1
ATOM 1421 C CA . LEU A 1 181 ? -4.250 -8.123 20.427 1.00 82.50 181 LEU A CA 1
ATOM 1422 C C . LEU A 1 181 ? -3.062 -8.954 19.936 1.00 82.50 181 LEU A C 1
ATOM 1424 O O . LEU A 1 181 ? -2.948 -9.171 18.736 1.00 82.50 181 LEU A O 1
ATOM 1428 N N . GLY A 1 182 ? -2.230 -9.474 20.843 1.00 83.62 182 GLY A N 1
ATOM 1429 C CA . GLY A 1 182 ? -1.093 -10.328 20.491 1.00 83.62 182 GLY A CA 1
ATOM 1430 C C . GLY A 1 182 ? -1.516 -11.556 19.683 1.00 83.62 182 GLY A C 1
ATOM 1431 O O . GLY A 1 182 ? -1.001 -11.775 18.589 1.00 83.62 182 GLY A O 1
ATOM 1432 N N . ILE A 1 183 ? -2.520 -12.295 20.165 1.00 83.12 183 ILE A N 1
ATOM 1433 C CA . ILE A 1 183 ? -3.057 -13.480 19.476 1.00 83.12 183 ILE A CA 1
ATOM 1434 C C . ILE A 1 183 ? -3.617 -13.117 18.093 1.00 83.12 183 ILE A C 1
ATOM 1436 O O . ILE A 1 183 ? -3.374 -13.835 17.127 1.00 83.12 183 ILE A O 1
ATOM 1440 N N . GLY A 1 184 ? -4.321 -11.988 17.967 1.00 79.00 184 GLY A N 1
ATOM 1441 C CA . GLY A 1 184 ? -4.869 -11.530 16.686 1.00 79.00 184 GLY A CA 1
ATOM 1442 C C . GLY A 1 184 ? -3.805 -11.149 15.649 1.00 79.00 184 GLY A C 1
ATOM 1443 O O . GLY A 1 184 ? -4.061 -11.247 14.450 1.00 79.00 184 GLY A O 1
ATOM 1444 N N . LEU A 1 185 ? -2.612 -10.740 16.092 1.00 84.38 185 LEU A N 1
ATOM 1445 C CA . LEU A 1 185 ? -1.492 -10.379 15.216 1.00 84.38 185 LEU A CA 1
ATOM 1446 C C . LEU A 1 185 ? -0.651 -11.587 14.786 1.00 84.38 185 LEU A C 1
ATOM 1448 O O . LEU A 1 185 ? -0.027 -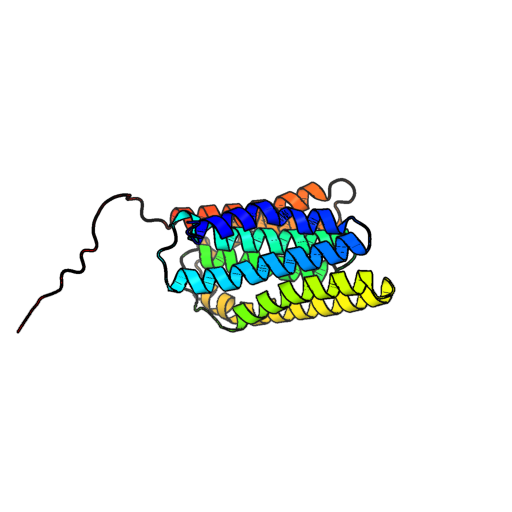11.525 13.725 1.00 84.38 185 LEU A O 1
ATOM 1452 N N . LEU A 1 186 ? -0.645 -12.674 15.570 1.00 85.69 186 LEU A N 1
ATOM 1453 C CA . LEU A 1 186 ? 0.207 -13.847 15.334 1.00 85.69 186 LEU A CA 1
ATOM 1454 C C . LEU A 1 186 ? 0.136 -14.375 13.897 1.00 85.69 186 LEU A C 1
ATOM 1456 O O . LEU A 1 186 ? 1.199 -14.524 13.299 1.00 85.69 186 LEU A O 1
ATOM 1460 N N . PRO A 1 187 ? -1.043 -14.606 13.287 1.00 84.88 187 PRO A N 1
ATOM 1461 C CA . PRO A 1 187 ? -1.095 -15.164 11.940 1.00 84.88 187 PRO A CA 1
ATOM 1462 C C . PRO A 1 187 ? -0.408 -14.263 10.917 1.00 84.88 187 PRO A C 1
ATOM 1464 O O . PRO A 1 187 ? 0.354 -14.744 10.089 1.00 84.88 187 PRO A O 1
ATOM 1467 N N . ALA A 1 188 ? -0.599 -12.947 11.008 1.00 84.50 188 ALA A N 1
ATOM 1468 C CA . ALA A 1 188 ? 0.024 -12.023 10.073 1.00 84.50 188 ALA A CA 1
ATOM 1469 C C . ALA A 1 188 ? 1.543 -11.910 10.291 1.00 84.50 188 ALA A C 1
ATOM 1471 O O . ALA A 1 188 ? 2.297 -11.861 9.322 1.00 84.50 188 ALA A O 1
ATOM 1472 N N . VAL A 1 189 ? 2.005 -11.941 11.547 1.00 87.06 189 VAL A N 1
ATOM 1473 C CA . VAL A 1 189 ? 3.441 -11.979 11.877 1.00 87.06 189 VAL A CA 1
ATOM 1474 C C . VAL A 1 189 ? 4.088 -13.272 11.374 1.00 87.06 189 VAL A C 1
ATOM 1476 O O . VAL A 1 189 ? 5.170 -13.220 10.796 1.00 87.06 189 VAL A O 1
ATOM 1479 N N . ILE A 1 190 ? 3.417 -14.415 11.533 1.00 87.81 190 ILE A N 1
ATOM 1480 C CA . ILE A 1 190 ? 3.880 -15.711 11.022 1.00 87.81 190 ILE A CA 1
ATOM 1481 C C . ILE A 1 190 ? 3.959 -15.677 9.494 1.00 87.81 190 ILE A C 1
ATOM 1483 O O . ILE A 1 190 ? 4.984 -16.048 8.932 1.00 87.81 190 ILE A O 1
ATOM 1487 N N . LEU A 1 191 ? 2.923 -15.185 8.810 1.00 86.81 191 LEU A N 1
ATOM 1488 C CA . LEU A 1 191 ? 2.920 -15.091 7.348 1.00 86.81 191 LEU A CA 1
ATOM 1489 C C . LEU A 1 191 ? 4.038 -14.174 6.831 1.00 86.81 191 LEU A C 1
ATOM 1491 O O . LEU A 1 191 ? 4.705 -14.524 5.860 1.00 86.81 191 LEU A O 1
ATOM 1495 N N . LEU A 1 192 ? 4.293 -13.044 7.502 1.00 87.56 192 LEU A N 1
ATOM 1496 C CA . LEU A 1 192 ? 5.447 -12.192 7.203 1.00 87.56 192 LEU A CA 1
ATOM 1497 C C . LEU A 1 192 ? 6.763 -12.948 7.434 1.00 87.56 192 LEU A C 1
ATOM 1499 O O . LEU A 1 192 ? 7.631 -12.942 6.566 1.00 87.56 192 LEU A O 1
ATOM 1503 N N . ALA A 1 193 ? 6.927 -13.640 8.559 1.00 88.06 193 ALA A N 1
ATOM 1504 C CA . ALA A 1 193 ? 8.153 -14.388 8.843 1.00 88.06 193 ALA A CA 1
ATOM 1505 C C . ALA A 1 193 ? 8.425 -15.498 7.811 1.00 88.06 193 ALA A C 1
ATOM 1507 O O . ALA A 1 193 ? 9.574 -15.727 7.442 1.00 88.06 193 ALA A O 1
ATOM 1508 N N . LEU A 1 194 ? 7.373 -16.150 7.310 1.00 87.50 194 LEU A N 1
ATOM 1509 C CA . LEU A 1 194 ? 7.474 -17.214 6.311 1.00 87.50 194 LEU A CA 1
ATOM 1510 C C . LEU A 1 194 ? 7.688 -16.693 4.883 1.00 87.50 194 LEU A C 1
ATOM 1512 O O . LEU A 1 194 ? 8.217 -17.426 4.046 1.00 87.50 194 LEU A O 1
ATOM 1516 N N . PHE A 1 195 ? 7.305 -15.446 4.588 1.00 84.88 195 PHE A N 1
ATOM 1517 C CA . PHE A 1 195 ? 7.333 -14.901 3.229 1.00 84.88 195 PHE A CA 1
ATOM 1518 C C . PHE A 1 195 ? 8.727 -14.964 2.563 1.00 84.88 195 PHE A C 1
ATOM 1520 O O . PHE A 1 195 ? 8.817 -15.501 1.458 1.00 84.88 195 PHE A O 1
ATOM 1527 N N . PRO A 1 196 ? 9.840 -14.538 3.197 1.00 83.12 196 PRO A N 1
ATOM 1528 C CA . PRO A 1 196 ? 11.173 -14.623 2.584 1.00 83.12 196 PRO A CA 1
ATOM 1529 C C . PRO A 1 196 ? 11.648 -16.052 2.311 1.00 83.12 196 PRO A C 1
ATOM 1531 O O . PRO A 1 196 ? 12.422 -16.278 1.385 1.00 83.12 196 PRO A O 1
ATOM 1534 N N . SER A 1 197 ? 11.201 -17.010 3.126 1.00 82.88 197 SER A N 1
ATOM 1535 C CA . SER A 1 197 ? 11.584 -18.423 3.033 1.00 82.88 197 SER A CA 1
ATOM 1536 C C . SER A 1 197 ? 10.705 -19.212 2.058 1.00 82.88 197 SER A C 1
ATOM 1538 O O . SER A 1 197 ? 11.058 -20.323 1.662 1.00 82.88 197 SER A O 1
ATOM 1540 N N . SER A 1 198 ? 9.566 -18.650 1.649 1.00 76.06 198 SER A N 1
ATOM 1541 C CA . SER A 1 198 ? 8.619 -19.287 0.737 1.00 76.06 198 SER A CA 1
ATOM 1542 C C . SER A 1 198 ? 9.097 -19.198 -0.718 1.00 76.06 198 SER A C 1
ATOM 1544 O O . SER A 1 198 ? 8.709 -18.317 -1.472 1.00 76.06 198 SER A O 1
ATOM 1546 N N . GLN A 1 199 ? 9.979 -20.116 -1.120 1.00 75.75 199 GLN A N 1
ATOM 1547 C CA . GLN A 1 199 ? 10.481 -20.194 -2.499 1.00 75.75 199 GLN A CA 1
ATOM 1548 C C . GLN A 1 199 ? 9.376 -20.660 -3.468 1.00 75.75 199 GLN A C 1
ATOM 1550 O O . GLN A 1 199 ? 8.824 -19.870 -4.230 1.00 75.75 199 GLN A O 1
ATOM 1555 N N . ALA A 1 200 ? 8.996 -21.942 -3.399 1.00 72.19 200 ALA A N 1
ATOM 1556 C CA . ALA A 1 200 ? 8.008 -22.545 -4.303 1.00 72.19 200 ALA A CA 1
ATOM 1557 C C . ALA A 1 200 ? 6.548 -22.188 -3.956 1.00 72.19 200 ALA A C 1
ATOM 1559 O O . ALA A 1 200 ? 5.674 -22.207 -4.819 1.00 72.19 200 ALA A O 1
ATOM 1560 N N . PHE A 1 201 ? 6.281 -21.834 -2.697 1.00 78.56 201 PHE A N 1
ATOM 1561 C CA . PHE A 1 201 ? 4.931 -21.589 -2.176 1.00 7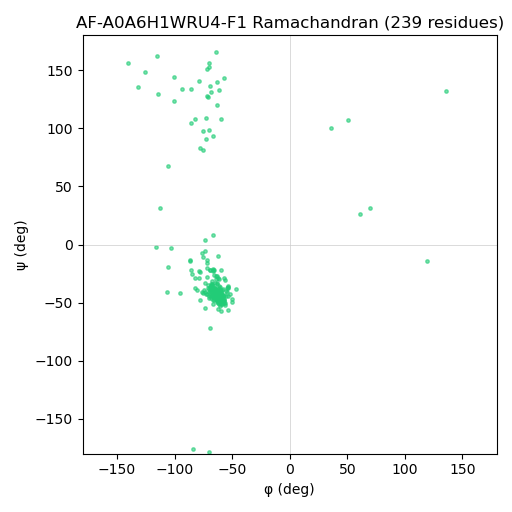8.56 201 PHE A CA 1
ATOM 1562 C C . PHE A 1 201 ? 4.693 -20.126 -1.805 1.00 78.56 201 PHE A C 1
ATOM 1564 O O . PHE A 1 201 ? 3.940 -19.853 -0.879 1.00 78.56 201 PHE A O 1
ATOM 1571 N N . TRP A 1 202 ? 5.327 -19.176 -2.498 1.00 76.00 202 TRP A N 1
ATOM 1572 C CA . TRP A 1 202 ? 5.207 -17.738 -2.207 1.00 76.00 202 TRP A CA 1
ATOM 1573 C C . TRP A 1 202 ? 3.761 -17.215 -2.258 1.00 76.00 202 TRP A C 1
ATOM 1575 O O . TRP A 1 202 ? 3.405 -16.283 -1.536 1.00 76.00 202 TRP A O 1
ATOM 1585 N N . TRP A 1 203 ? 2.906 -17.845 -3.068 1.00 77.88 203 TRP A N 1
ATOM 1586 C CA . TRP A 1 203 ? 1.493 -17.496 -3.214 1.00 77.88 203 TRP A CA 1
ATOM 1587 C C . TRP A 1 203 ? 0.676 -17.763 -1.940 1.00 77.88 203 TRP A C 1
ATOM 1589 O O . TRP A 1 203 ? -0.351 -17.119 -1.734 1.00 77.88 203 TRP A O 1
ATOM 1599 N N . LEU A 1 204 ? 1.132 -18.661 -1.061 1.00 78.25 204 LEU A N 1
ATOM 1600 C CA . LEU A 1 204 ? 0.442 -19.011 0.182 1.00 78.25 204 LEU A CA 1
ATOM 1601 C C . LEU A 1 204 ? 0.554 -17.903 1.251 1.00 78.25 204 LEU A C 1
ATOM 1603 O O . LEU A 1 204 ? -0.489 -17.410 1.691 1.00 78.25 204 LEU A O 1
ATOM 1607 N N . PRO A 1 205 ? 1.755 -17.420 1.637 1.00 76.75 205 PRO A N 1
ATOM 1608 C CA . PRO A 1 205 ? 1.869 -16.251 2.496 1.00 76.75 205 PRO A CA 1
ATOM 1609 C C . PRO A 1 205 ? 1.406 -14.967 1.802 1.00 76.75 205 PRO A C 1
ATOM 1611 O O . PRO A 1 205 ? 0.836 -14.111 2.474 1.00 76.75 205 PRO A O 1
ATOM 1614 N N . TYR A 1 206 ? 1.565 -14.843 0.477 1.00 81.69 206 TYR A N 1
ATOM 1615 C CA . TYR A 1 206 ? 1.016 -13.720 -0.290 1.00 81.69 206 TYR A CA 1
ATOM 1616 C C . TYR A 1 206 ? -0.513 -13.648 -0.175 1.00 81.69 206 TYR A C 1
ATOM 1618 O O . TYR A 1 206 ? -1.045 -12.651 0.306 1.00 81.69 206 TYR A O 1
ATOM 1626 N N . GLY A 1 207 ? -1.225 -14.717 -0.543 1.00 80.19 207 GLY A N 1
ATOM 1627 C CA . GLY A 1 207 ? -2.684 -14.781 -0.454 1.00 80.19 207 GLY A CA 1
ATOM 1628 C C . GLY A 1 207 ? -3.174 -14.636 0.985 1.00 80.19 207 GLY A C 1
ATOM 1629 O O . GLY A 1 207 ? -4.123 -13.897 1.247 1.00 80.19 207 GLY A O 1
ATOM 1630 N N . GLY A 1 208 ? -2.468 -15.253 1.937 1.00 78.38 208 GLY A N 1
ATOM 1631 C CA . GLY A 1 208 ? -2.703 -15.053 3.361 1.00 78.38 208 GLY A CA 1
ATOM 1632 C C . GLY A 1 208 ? -2.658 -13.573 3.742 1.00 78.38 208 GLY A C 1
ATOM 1633 O O . GLY A 1 208 ? -3.640 -13.049 4.248 1.00 78.38 208 GLY A O 1
ATOM 1634 N N . LEU A 1 209 ? -1.569 -12.860 3.458 1.00 78.81 209 LEU A N 1
ATOM 1635 C CA . LEU A 1 209 ? -1.430 -11.447 3.831 1.00 78.81 209 LEU A CA 1
ATOM 1636 C C . LEU A 1 209 ? -2.425 -10.534 3.104 1.00 78.81 209 LEU A C 1
ATOM 1638 O O . LEU A 1 209 ? -2.973 -9.619 3.722 1.00 78.81 209 LEU A O 1
ATOM 1642 N N . VAL A 1 210 ? -2.692 -10.806 1.825 1.00 79.44 210 VAL A N 1
ATOM 1643 C CA . VAL A 1 210 ? -3.607 -10.016 0.991 1.00 79.44 210 VAL A CA 1
ATOM 1644 C C . VAL A 1 210 ? -5.063 -10.163 1.439 1.00 79.44 210 VAL A C 1
ATOM 1646 O O . VAL A 1 210 ? -5.787 -9.171 1.434 1.00 79.44 210 VAL A O 1
ATOM 1649 N N . PHE A 1 211 ? -5.504 -11.352 1.863 1.00 78.75 211 PHE A N 1
ATOM 1650 C CA . PHE A 1 211 ? -6.916 -11.598 2.192 1.00 78.75 211 PHE A CA 1
ATOM 1651 C C . PHE A 1 211 ? -7.198 -11.718 3.694 1.00 78.75 211 PHE A C 1
ATOM 1653 O O . PHE A 1 211 ? -8.184 -11.159 4.171 1.00 78.75 211 PHE A O 1
ATOM 1660 N N . TYR A 1 212 ? -6.350 -12.393 4.474 1.00 75.44 212 TYR A N 1
ATOM 1661 C CA . TYR A 1 212 ? -6.611 -12.673 5.894 1.00 75.44 212 TYR A CA 1
ATOM 1662 C C . TYR A 1 212 ? -6.793 -11.392 6.719 1.00 75.44 212 TYR A C 1
ATOM 1664 O O . TYR A 1 212 ? -7.761 -11.242 7.471 1.00 75.44 212 TYR A O 1
ATOM 1672 N N . PHE A 1 213 ? -5.874 -10.438 6.578 1.00 69.12 213 PHE A N 1
ATOM 1673 C CA . PHE A 1 213 ? -5.921 -9.215 7.372 1.00 69.12 213 PHE A CA 1
ATOM 1674 C C . PHE A 1 213 ? -7.089 -8.286 6.979 1.00 69.12 213 PHE A C 1
ATOM 1676 O O . PHE A 1 213 ? -7.825 -7.840 7.865 1.00 69.12 213 PHE A O 1
ATOM 1683 N N . PRO A 1 214 ? -7.348 -8.016 5.690 1.00 73.00 214 PRO A N 1
ATOM 1684 C CA . PRO A 1 214 ? -8.502 -7.204 5.316 1.00 73.00 214 PRO A CA 1
ATOM 1685 C C . PRO A 1 214 ? -9.843 -7.863 5.668 1.00 73.00 214 PRO A C 1
ATOM 1687 O O . PRO A 1 214 ? -10.767 -7.161 6.079 1.00 73.00 214 PRO A O 1
ATOM 1690 N N . LEU A 1 215 ? -9.949 -9.196 5.610 1.00 73.50 215 LEU A N 1
ATOM 1691 C CA . LEU A 1 215 ? -11.163 -9.915 6.019 1.00 73.50 215 LEU A CA 1
ATOM 1692 C C . LEU A 1 215 ? -11.400 -9.865 7.533 1.00 73.50 215 LEU A C 1
ATOM 1694 O O . LEU A 1 215 ? -12.529 -9.662 7.976 1.00 73.50 215 LEU A O 1
ATOM 1698 N N . THR A 1 216 ? -10.351 -9.994 8.347 1.00 71.56 216 THR A N 1
ATOM 1699 C CA . THR A 1 216 ? -10.470 -9.846 9.811 1.00 71.56 216 THR A CA 1
ATOM 1700 C C . THR A 1 216 ? -10.809 -8.413 10.221 1.00 71.56 216 THR A C 1
ATOM 1702 O O . THR A 1 216 ? -11.598 -8.196 11.149 1.00 71.56 216 THR A O 1
ATOM 1705 N N . LEU A 1 217 ? -10.292 -7.421 9.492 1.00 70.44 217 LEU A N 1
ATOM 1706 C CA . LEU A 1 217 ? -10.721 -6.033 9.627 1.00 70.44 217 LEU A CA 1
ATOM 1707 C C . LEU A 1 217 ? -12.197 -5.865 9.251 1.00 70.44 217 LEU A C 1
ATOM 1709 O O . LEU A 1 217 ? -12.940 -5.265 10.024 1.00 70.44 217 LEU A O 1
ATOM 1713 N N . LEU A 1 218 ? -12.631 -6.414 8.112 1.00 74.31 218 LEU A N 1
ATOM 1714 C CA . LEU A 1 218 ? -14.027 -6.370 7.674 1.00 74.31 218 LEU A CA 1
ATOM 1715 C C . LEU A 1 218 ? -14.952 -6.988 8.726 1.00 74.31 218 LEU A C 1
ATOM 1717 O O . LEU A 1 218 ? -15.926 -6.359 9.123 1.00 74.31 218 LEU A O 1
ATOM 1721 N N . ALA A 1 219 ? -14.612 -8.168 9.247 1.00 74.75 219 ALA A N 1
ATOM 1722 C CA . ALA A 1 219 ? -15.365 -8.818 10.316 1.00 74.75 219 ALA A CA 1
ATOM 1723 C C . ALA A 1 219 ? -15.441 -7.944 11.582 1.00 74.75 219 ALA A C 1
ATOM 1725 O O . ALA A 1 219 ? -16.491 -7.849 12.216 1.00 74.75 219 ALA A O 1
ATOM 1726 N N . SER A 1 220 ? -14.348 -7.257 11.929 1.00 70.38 220 SER A N 1
ATOM 1727 C CA . SER A 1 220 ? -14.307 -6.324 13.063 1.00 70.38 220 SER A CA 1
ATOM 1728 C C . SER A 1 220 ? -15.172 -5.080 12.839 1.00 70.38 220 SER A C 1
ATOM 1730 O O . SER A 1 220 ? -15.753 -4.561 13.792 1.00 70.38 220 SER A O 1
ATOM 1732 N N . LEU A 1 221 ? -15.268 -4.600 11.597 1.00 69.56 221 LEU A N 1
ATOM 1733 C CA . LEU A 1 221 ? -16.137 -3.485 11.223 1.00 69.56 221 LEU A CA 1
ATOM 1734 C C . LEU A 1 221 ? -17.614 -3.902 11.190 1.00 69.56 221 LEU A C 1
ATOM 1736 O O . LEU A 1 221 ? -18.459 -3.160 11.684 1.00 69.56 221 LEU A O 1
ATOM 1740 N N . LEU A 1 222 ? -17.922 -5.097 10.678 1.00 75.25 222 LEU A N 1
ATOM 1741 C CA . LEU A 1 222 ? -19.282 -5.643 10.628 1.00 75.25 222 LEU A CA 1
ATOM 1742 C C . LEU A 1 222 ? -19.889 -5.798 12.025 1.00 75.25 222 LEU A C 1
ATOM 1744 O O . LEU A 1 222 ? -21.032 -5.411 12.228 1.00 75.25 222 LEU A O 1
ATOM 1748 N N . ARG A 1 223 ? -19.105 -6.248 13.013 1.00 73.06 223 ARG A N 1
ATOM 1749 C CA . ARG A 1 223 ? -19.538 -6.352 14.423 1.00 73.06 223 ARG A CA 1
ATOM 1750 C C . ARG A 1 223 ? -19.909 -5.017 15.080 1.00 73.06 223 ARG A C 1
ATOM 1752 O O . ARG A 1 223 ? -20.382 -5.012 16.209 1.00 73.06 223 ARG A O 1
ATOM 1759 N N . ARG A 1 224 ? -19.630 -3.886 14.429 1.00 66.75 224 ARG A N 1
ATOM 1760 C CA . ARG A 1 224 ? -19.974 -2.544 14.923 1.00 66.75 224 ARG A CA 1
ATOM 1761 C C . ARG A 1 224 ? -21.183 -1.940 14.236 1.00 66.75 224 ARG A C 1
ATOM 1763 O O . ARG A 1 224 ? -21.563 -0.821 14.580 1.00 66.75 224 ARG A O 1
ATOM 1770 N N . LEU A 1 225 ? -21.751 -2.628 13.250 1.00 66.69 225 LEU A N 1
ATOM 1771 C CA . LEU A 1 225 ? -23.031 -2.214 12.716 1.00 66.69 225 LEU A CA 1
ATOM 1772 C C . LEU A 1 225 ? -24.098 -2.454 13.793 1.00 66.69 225 LEU A C 1
ATOM 1774 O O . LEU A 1 225 ? -24.116 -3.532 14.378 1.00 66.69 225 LEU A O 1
ATOM 1778 N N . PRO A 1 226 ? -24.960 -1.468 14.083 1.00 58.75 226 PRO A N 1
ATOM 1779 C CA . PRO A 1 226 ? -26.116 -1.709 14.932 1.00 58.75 226 PRO A CA 1
ATOM 1780 C C . PRO A 1 226 ? -27.017 -2.759 14.264 1.00 58.75 226 PRO A C 1
ATOM 1782 O O . PRO A 1 226 ? -27.308 -2.643 13.073 1.00 58.75 226 PRO A O 1
ATOM 1785 N N . ASP A 1 227 ? -27.458 -3.756 15.033 1.00 55.41 227 ASP A N 1
ATOM 1786 C CA . ASP A 1 227 ? -28.165 -4.960 14.563 1.00 55.41 227 ASP A CA 1
ATOM 1787 C C . ASP A 1 227 ? -29.577 -4.725 13.974 1.00 55.41 227 ASP A C 1
ATOM 1789 O O . ASP A 1 227 ? -30.273 -5.689 13.670 1.00 55.41 227 ASP A O 1
ATOM 1793 N N . SER A 1 228 ? -30.031 -3.482 13.764 1.00 43.31 228 SER A N 1
ATOM 1794 C CA . SER A 1 228 ? -31.398 -3.221 13.282 1.00 43.31 228 SER A CA 1
ATOM 1795 C C . SER A 1 228 ? -31.463 -2.600 11.876 1.00 43.31 228 SER A C 1
ATOM 1797 O O . SER A 1 228 ? -30.831 -1.560 11.626 1.00 43.31 228 SER A O 1
ATOM 1799 N N . PRO A 1 229 ? -32.276 -3.175 10.963 1.00 56.72 229 PRO A N 1
ATOM 1800 C CA . PRO A 1 229 ? -32.733 -2.510 9.747 1.00 56.72 229 PRO A CA 1
ATOM 1801 C C . PRO A 1 229 ? -33.775 -1.402 9.992 1.00 56.72 229 PRO A C 1
ATOM 1803 O O . PRO A 1 229 ? -33.927 -0.562 9.111 1.00 56.72 229 PRO A O 1
ATOM 1806 N N . ASP A 1 230 ? -34.421 -1.330 11.165 1.00 47.34 230 ASP A N 1
ATOM 1807 C CA . ASP A 1 230 ? -35.548 -0.417 11.427 1.00 47.34 230 ASP A CA 1
ATOM 1808 C C . ASP A 1 230 ? -35.413 0.379 12.746 1.00 47.34 230 ASP A C 1
ATOM 1810 O O . ASP A 1 230 ? -35.101 -0.181 13.799 1.00 47.34 230 ASP A O 1
ATOM 1814 N N . GLY A 1 231 ? -35.702 1.690 12.695 1.00 36.28 231 GLY A N 1
ATOM 1815 C CA . GLY A 1 231 ? -36.072 2.515 13.863 1.00 36.28 231 GLY A CA 1
ATOM 1816 C C . GLY A 1 231 ? -35.394 3.897 13.961 1.00 36.28 231 GLY A C 1
ATOM 1817 O O . GLY A 1 231 ? -34.183 3.975 13.781 1.00 36.28 231 GLY A O 1
ATOM 1818 N N . PRO A 1 232 ? -36.124 5.007 14.217 1.00 48.97 232 PRO A N 1
ATOM 1819 C CA . PRO A 1 232 ? -35.851 6.297 13.586 1.00 48.97 232 PRO A CA 1
ATOM 1820 C C . PRO A 1 232 ? -35.067 7.288 14.459 1.00 48.97 232 PRO A C 1
ATOM 1822 O O . PRO A 1 232 ? -35.304 7.433 15.651 1.00 48.97 232 PRO A O 1
ATOM 1825 N N . GLY A 1 233 ? -34.202 8.068 13.814 1.00 38.84 233 GLY A N 1
ATOM 1826 C CA . GLY A 1 233 ? -33.745 9.364 14.311 1.00 38.84 233 GLY A CA 1
ATOM 1827 C C . GLY A 1 233 ? -34.416 10.470 13.509 1.00 38.84 233 GLY A C 1
ATOM 1828 O O . GLY A 1 233 ? -33.764 11.129 12.701 1.00 38.84 233 GLY A O 1
ATOM 1829 N N . VAL A 1 234 ? -35.733 10.609 13.673 1.00 40.06 234 VAL A N 1
ATOM 1830 C CA . VAL A 1 234 ? -36.452 11.837 13.327 1.00 40.06 234 VAL A CA 1
ATOM 1831 C C . VAL A 1 234 ? -35.819 12.936 14.175 1.00 40.06 234 VAL A C 1
ATOM 1833 O O . VAL A 1 234 ? -35.974 12.957 15.390 1.00 40.06 234 VAL A O 1
ATOM 1836 N N . VAL A 1 235 ? -35.057 13.826 13.541 1.00 42.81 235 VAL A N 1
ATOM 1837 C CA . VAL A 1 235 ? -34.787 15.145 14.113 1.00 42.81 235 VAL A CA 1
ATOM 1838 C C . VAL A 1 235 ? -36.074 15.933 13.902 1.00 42.81 235 VAL A C 1
ATOM 1840 O O . VAL A 1 235 ? -36.232 16.631 12.905 1.00 42.81 235 VAL A O 1
ATOM 1843 N N . SER A 1 236 ? -37.043 15.726 14.791 1.00 34.88 236 SER A N 1
ATOM 1844 C CA . SER A 1 236 ? -38.119 16.682 15.006 1.00 34.88 236 SER A CA 1
ATOM 1845 C C . SER A 1 236 ? -37.486 17.855 15.738 1.00 34.88 236 SER A C 1
ATOM 1847 O O . SER A 1 236 ? -37.074 17.719 16.892 1.00 34.88 236 SER A O 1
ATOM 1849 N N . GLY A 1 237 ? -37.351 18.981 15.045 1.00 37.22 237 GLY A N 1
ATOM 1850 C CA . GLY A 1 237 ? -37.252 20.255 15.740 1.00 37.22 237 GLY A CA 1
ATOM 1851 C C . GLY A 1 237 ? -38.552 20.546 16.498 1.00 37.22 237 GLY A C 1
ATOM 1852 O O . GLY A 1 237 ? -39.578 19.915 16.244 1.00 37.22 237 GLY A O 1
ATOM 1853 N N . PRO A 1 238 ? -38.506 21.519 17.401 1.00 42.47 238 PRO A N 1
ATOM 1854 C CA . PRO A 1 238 ? -39.497 22.586 17.490 1.00 42.47 238 PRO A CA 1
ATOM 1855 C C . PRO A 1 238 ? -38.859 23.823 16.819 1.00 42.47 238 PRO A C 1
ATOM 1857 O O . PRO A 1 238 ? -37.692 24.117 17.075 1.00 42.47 238 PRO A O 1
ATOM 1860 N N . GLU A 1 239 ? -39.420 24.471 15.795 1.00 42.19 239 GLU A N 1
ATOM 1861 C CA . GLU A 1 239 ? -40.658 25.273 15.809 1.00 42.19 239 GLU A CA 1
ATOM 1862 C C . GLU A 1 239 ? -40.850 26.056 17.120 1.00 42.19 239 GLU A C 1
ATOM 1864 O O . GLU A 1 239 ? -41.236 25.497 18.141 1.00 42.19 239 GLU A O 1
ATOM 1869 N N . ASP A 1 240 ? -40.507 27.346 17.024 1.00 37.72 240 ASP A N 1
ATOM 1870 C CA . ASP A 1 240 ? -41.100 28.527 17.662 1.00 37.72 240 ASP A CA 1
ATOM 1871 C C . ASP A 1 240 ? -41.350 28.541 19.184 1.00 37.72 240 ASP A C 1
ATOM 1873 O O . ASP A 1 240 ? -42.311 27.960 19.683 1.00 37.72 240 ASP A O 1
ATOM 1877 N N . CYS A 1 241 ? -40.520 29.308 19.910 1.00 37.34 241 CYS A N 1
ATOM 1878 C CA . CYS A 1 241 ? -40.889 30.537 20.647 1.00 37.34 241 CYS A CA 1
ATOM 1879 C C . CYS A 1 241 ? -39.689 31.111 21.420 1.00 37.34 241 CYS A C 1
ATOM 1881 O O . CYS A 1 241 ? -38.970 30.329 22.084 1.00 37.34 241 CYS A O 1
#